Protein AF-A0A183AWH1-F1 (afdb_monomer)

Organism: NCBI:txid27848

Secondary structure (DSSP, 8-state):
---TTS-HHHHHHHHHHHHHHHGGGTSPPTT-S-SS-TTTTSS-EEE--SSSPTTPPPEEES-HHHHHHHHHHHHHHHHHHHHHHHHTSSS--HHHHHHHHHHHHHHHHHHHHIIIIIGGGSSSPPPTTSTTSHHHHHHHHHHHHHHHHHHHHHHHHHTT--HHHHHHHHHHHHHHHHHHHHHHHHHHHHHHHHHHHHHTT-PPPP---

Foldseek 3Di:
DDDLPDDLVVVVVVLCVVVVVLVCQFCPPPPDPDRGHPNQQVDKDWADAPLDDPPPGIDIGSGSLVVVLRSLLVQLVSLQVNLVVQVPDPDHDPVSLVSSLVSLVSSLVSLVCLLPPRQVPTPDHDDQRGCSHNLNSLLSNLLSVLSSLVSVLVVCVVVVHDPVVSVVSVVVSVVSNVSSVVSSVVSVVVVVVVVVVVVPPDDPDDDDD

Structure (mmCIF, N/CA/C/O backbone):
data_AF-A0A183AWH1-F1
#
_entry.id   AF-A0A183AWH1-F1
#
loop_
_atom_site.group_PDB
_atom_site.id
_atom_site.type_symbol
_atom_site.label_atom_id
_atom_site.label_alt_id
_atom_site.label_comp_id
_atom_site.label_asym_id
_atom_site.label_entity_id
_atom_site.label_seq_id
_atom_site.pdbx_PDB_ins_code
_atom_site.Cartn_x
_atom_site.Cartn_y
_atom_site.Cartn_z
_atom_site.occupancy
_atom_site.B_iso_or_equiv
_atom_site.auth_seq_id
_atom_site.auth_comp_id
_atom_site.auth_asym_id
_atom_site.auth_atom_id
_atom_site.pdbx_PDB_model_num
ATOM 1 N N . MET A 1 1 ? 11.646 9.340 2.406 1.00 56.50 1 MET A N 1
ATOM 2 C CA . MET A 1 1 ? 10.176 9.370 2.522 1.00 56.50 1 MET A CA 1
ATOM 3 C C . MET A 1 1 ? 9.777 10.754 2.999 1.00 56.50 1 MET A C 1
ATOM 5 O O . MET A 1 1 ? 10.436 11.262 3.901 1.00 56.50 1 MET A O 1
ATOM 9 N N . THR A 1 2 ? 8.805 11.381 2.343 1.00 72.00 2 THR A N 1
ATOM 10 C CA . THR A 1 2 ? 8.261 12.700 2.707 1.00 72.00 2 THR A CA 1
ATOM 11 C C . THR A 1 2 ? 7.606 12.658 4.091 1.00 72.00 2 THR A C 1
ATOM 13 O O . THR A 1 2 ? 7.171 11.595 4.536 1.00 72.00 2 THR A O 1
ATOM 16 N N . ASP A 1 3 ? 7.587 13.789 4.802 1.00 81.62 3 ASP A N 1
ATOM 17 C CA . ASP A 1 3 ? 7.035 13.863 6.160 1.00 81.62 3 ASP A CA 1
ATOM 18 C C . ASP A 1 3 ? 5.539 13.481 6.148 1.00 81.62 3 ASP A C 1
ATOM 20 O O . ASP A 1 3 ? 4.764 14.090 5.407 1.00 81.62 3 ASP A O 1
ATOM 24 N N . PRO A 1 4 ? 5.099 12.495 6.955 1.00 81.25 4 PRO A N 1
ATOM 25 C CA . PRO A 1 4 ? 3.687 12.133 7.071 1.00 81.25 4 PRO A CA 1
ATOM 26 C C . PRO A 1 4 ? 2.803 13.223 7.709 1.00 81.25 4 PRO A C 1
ATOM 28 O O . PRO A 1 4 ? 1.601 13.017 7.819 1.00 81.25 4 PRO A O 1
ATOM 31 N N . ALA A 1 5 ? 3.354 14.362 8.163 1.00 80.69 5 ALA A N 1
ATOM 32 C CA . ALA A 1 5 ? 2.562 15.550 8.540 1.00 80.69 5 ALA A CA 1
ATOM 33 C C . ALA A 1 5 ? 2.143 16.425 7.358 1.00 80.69 5 ALA A C 1
ATOM 35 O O . ALA A 1 5 ? 1.384 17.368 7.571 1.00 80.69 5 ALA A O 1
ATOM 36 N N . LEU A 1 6 ? 2.680 16.192 6.159 1.00 81.94 6 LEU A N 1
ATOM 37 C CA . LEU A 1 6 ? 2.307 17.006 5.011 1.00 81.94 6 LEU A CA 1
ATOM 38 C C . LEU A 1 6 ? 0.826 16.820 4.681 1.00 81.94 6 LEU A C 1
ATOM 40 O O . LEU A 1 6 ? 0.240 15.771 4.937 1.00 81.94 6 LEU A O 1
ATOM 44 N N . ASP A 1 7 ? 0.248 17.866 4.108 1.00 84.69 7 ASP A N 1
ATOM 45 C CA . ASP A 1 7 ? -1.129 17.863 3.640 1.00 84.69 7 ASP A CA 1
ATOM 46 C C . ASP A 1 7 ? -1.321 16.802 2.532 1.00 84.69 7 ASP A C 1
ATOM 48 O O . ASP A 1 7 ? -0.553 16.806 1.556 1.00 84.69 7 ASP A O 1
ATOM 52 N N . PRO A 1 8 ? -2.312 15.892 2.653 1.00 85.44 8 PRO A N 1
ATOM 53 C CA . PRO A 1 8 ? -2.601 14.888 1.632 1.00 85.44 8 PRO A CA 1
ATOM 54 C C . PRO A 1 8 ? -2.797 15.466 0.226 1.00 85.44 8 PRO A C 1
ATOM 56 O O . PRO A 1 8 ? -2.398 14.830 -0.752 1.00 85.44 8 PRO A O 1
ATOM 59 N N . GLU A 1 9 ? -3.375 16.665 0.104 1.00 87.81 9 GLU A N 1
ATOM 60 C CA . GLU A 1 9 ? -3.613 17.298 -1.198 1.00 87.81 9 GLU A CA 1
ATOM 61 C C . GLU A 1 9 ? -2.300 17.700 -1.884 1.00 87.81 9 GLU A C 1
ATOM 63 O O . GLU A 1 9 ? -2.105 17.427 -3.072 1.00 87.81 9 GLU A O 1
ATOM 68 N N . ALA A 1 10 ? -1.356 18.274 -1.133 1.00 88.56 10 ALA A N 1
ATOM 69 C CA . ALA A 1 10 ? -0.034 18.617 -1.650 1.00 88.56 10 ALA A CA 1
ATOM 70 C C . ALA A 1 10 ? 0.715 17.379 -2.176 1.00 88.56 10 ALA A C 1
ATOM 72 O O . ALA A 1 10 ? 1.225 17.390 -3.298 1.00 88.56 10 ALA A O 1
ATOM 73 N N . ILE A 1 11 ? 0.712 16.284 -1.407 1.00 90.31 11 ILE A N 1
ATOM 74 C CA . ILE A 1 11 ? 1.344 15.021 -1.819 1.00 90.31 11 ILE A CA 1
ATOM 75 C C . ILE A 1 11 ? 0.677 14.448 -3.070 1.00 90.31 11 ILE A C 1
ATOM 77 O O . ILE A 1 11 ? 1.370 13.986 -3.979 1.00 90.31 11 ILE A O 1
ATOM 81 N N . HIS A 1 12 ? -0.653 14.502 -3.146 1.00 89.50 12 HIS A N 1
ATOM 82 C CA . HIS A 1 12 ? -1.389 14.027 -4.312 1.00 89.50 12 HIS A CA 1
ATOM 83 C C . HIS A 1 12 ? -1.026 14.807 -5.581 1.00 89.50 12 HIS A C 1
ATOM 85 O O . HIS A 1 12 ? -0.787 14.200 -6.626 1.00 89.50 12 HIS A O 1
ATOM 91 N N . ASN A 1 13 ? -0.930 16.135 -5.488 1.00 91.62 13 ASN A N 1
ATOM 92 C CA . ASN A 1 13 ? -0.603 16.998 -6.622 1.00 91.62 13 ASN A CA 1
ATOM 93 C C . ASN A 1 13 ? 0.809 16.743 -7.164 1.00 91.62 13 ASN A C 1
ATOM 95 O O . ASN A 1 13 ? 0.987 16.623 -8.381 1.00 91.62 13 ASN A O 1
ATOM 99 N N . ASP A 1 14 ? 1.802 16.628 -6.282 1.00 92.25 14 ASP A N 1
ATOM 100 C CA . ASP A 1 14 ? 3.185 16.333 -6.677 1.00 92.25 14 ASP A CA 1
ATOM 101 C C . ASP A 1 14 ? 3.289 14.936 -7.303 1.00 92.25 14 ASP A C 1
ATOM 103 O O . ASP A 1 14 ? 3.916 14.744 -8.352 1.00 92.25 14 ASP A O 1
ATOM 107 N N . PHE A 1 15 ? 2.607 13.961 -6.700 1.00 93.94 15 PHE A N 1
ATOM 108 C CA . PHE A 1 15 ? 2.551 12.596 -7.202 1.00 93.94 15 PHE A CA 1
ATOM 109 C C . PHE A 1 15 ? 1.890 12.507 -8.583 1.00 93.94 15 PHE A C 1
ATOM 111 O O . PHE A 1 15 ? 2.409 11.848 -9.488 1.00 93.94 15 PHE A O 1
ATOM 118 N N . GLN A 1 16 ? 0.763 13.194 -8.773 1.00 94.19 16 GLN A N 1
ATOM 119 C CA . GLN A 1 16 ? 0.042 13.215 -10.040 1.00 94.19 16 GLN A CA 1
ATOM 120 C C . GLN A 1 16 ? 0.876 13.862 -11.150 1.00 94.19 16 GLN A C 1
ATOM 122 O O . GLN A 1 16 ? 0.911 13.339 -12.266 1.00 94.19 16 GLN A O 1
ATOM 127 N N . GLN A 1 17 ? 1.573 14.963 -10.857 1.00 95.44 17 GLN A N 1
ATOM 128 C CA . GLN A 1 17 ? 2.483 15.594 -11.814 1.00 95.44 17 GLN A CA 1
ATOM 129 C C . GLN A 1 17 ? 3.589 14.626 -12.239 1.00 95.44 17 GLN A C 1
ATOM 131 O O . GLN A 1 17 ? 3.782 14.415 -13.439 1.00 95.44 17 GLN A O 1
ATOM 136 N N . TYR A 1 18 ? 4.248 13.978 -11.275 1.00 96.25 18 TYR A N 1
ATOM 137 C CA . TYR A 1 18 ? 5.292 12.994 -11.555 1.00 96.25 18 TYR A CA 1
ATOM 138 C C . TYR A 1 18 ? 4.783 11.841 -12.432 1.00 96.25 18 TYR A C 1
ATOM 140 O O . TYR A 1 18 ? 5.342 11.577 -13.502 1.00 96.25 18 TYR A O 1
ATOM 148 N N . LEU A 1 19 ? 3.681 11.197 -12.029 1.00 95.62 19 LEU A N 1
ATOM 149 C CA . LEU A 1 19 ? 3.113 10.085 -12.788 1.00 95.62 19 LEU A CA 1
ATOM 150 C C . LEU A 1 19 ? 2.645 10.506 -14.181 1.00 95.62 19 LEU A C 1
ATOM 152 O O . LEU A 1 19 ? 2.830 9.743 -15.124 1.00 95.62 19 LEU A O 1
ATOM 156 N N . SER A 1 20 ? 2.069 11.699 -14.344 1.00 94.62 20 SER A N 1
ATOM 157 C CA . SER A 1 20 ? 1.582 12.155 -15.653 1.00 94.62 20 SER A CA 1
ATOM 158 C C . SER A 1 20 ? 2.693 12.204 -16.707 1.00 94.62 20 SER A C 1
ATOM 160 O O . SER A 1 20 ? 2.475 11.809 -17.853 1.00 94.62 20 SER A O 1
ATOM 162 N N . LEU A 1 21 ? 3.904 12.604 -16.306 1.00 95.12 21 LEU A N 1
ATOM 163 C CA . LEU A 1 21 ? 5.079 12.616 -17.173 1.00 95.12 21 LEU A CA 1
ATOM 164 C C . LEU A 1 21 ? 5.624 11.201 -17.388 1.00 95.12 21 LEU A C 1
ATOM 166 O O . LEU A 1 21 ? 5.901 10.808 -18.525 1.00 95.12 21 LEU A O 1
ATOM 170 N N . LEU A 1 22 ? 5.728 10.414 -16.313 1.00 96.00 22 LEU A N 1
ATOM 171 C CA . LEU A 1 22 ? 6.234 9.043 -16.370 1.00 96.00 22 LEU A CA 1
ATOM 172 C C . LEU A 1 22 ? 5.352 8.127 -17.232 1.00 96.00 22 LEU A C 1
ATOM 174 O O . LEU A 1 22 ? 5.865 7.259 -17.935 1.00 96.00 22 LEU A O 1
ATOM 178 N N . MET A 1 23 ? 4.038 8.354 -17.271 1.00 94.81 23 MET A N 1
ATOM 179 C CA . MET A 1 23 ? 3.133 7.597 -18.137 1.00 94.81 23 MET A CA 1
ATOM 180 C C . MET A 1 23 ? 3.465 7.753 -19.629 1.00 94.81 23 MET A C 1
ATOM 182 O O . MET A 1 23 ? 3.194 6.827 -20.391 1.00 94.81 23 MET A O 1
ATOM 186 N N . GLY A 1 24 ? 4.128 8.835 -20.059 1.00 94.12 24 GLY A N 1
ATOM 187 C CA . GLY A 1 24 ? 4.646 8.967 -21.432 1.00 94.12 24 GLY A CA 1
ATOM 188 C C . GLY A 1 24 ? 5.768 7.972 -21.776 1.00 94.12 24 GLY A C 1
ATOM 189 O O . GLY A 1 24 ? 6.038 7.691 -22.948 1.00 94.12 24 GLY A O 1
ATOM 190 N N . PHE A 1 25 ? 6.407 7.380 -20.762 1.00 96.00 25 PHE A N 1
ATOM 191 C CA . PHE A 1 25 ? 7.397 6.318 -20.942 1.00 96.00 25 PHE A CA 1
ATOM 192 C C . PHE A 1 25 ? 6.745 4.946 -21.111 1.00 96.00 25 PHE A C 1
ATOM 194 O O . PHE A 1 25 ? 7.408 4.003 -21.529 1.00 96.00 25 PHE A O 1
ATOM 201 N N . ILE A 1 26 ? 5.450 4.824 -20.825 1.00 94.81 26 ILE A N 1
ATOM 202 C CA . ILE A 1 26 ? 4.702 3.566 -20.898 1.00 94.81 26 ILE A CA 1
ATOM 203 C C . ILE A 1 26 ? 3.759 3.602 -22.096 1.00 94.81 26 ILE A C 1
ATOM 205 O O . ILE A 1 26 ? 3.799 2.713 -22.951 1.00 94.81 26 ILE A O 1
ATOM 209 N N . THR A 1 27 ? 2.954 4.656 -22.181 1.00 93.12 27 THR A N 1
ATOM 210 C CA . THR A 1 27 ? 1.934 4.839 -23.207 1.00 93.12 27 THR A CA 1
ATOM 211 C C . THR A 1 27 ? 2.551 5.501 -24.439 1.00 93.12 27 THR A C 1
ATOM 213 O O . THR A 1 27 ? 3.114 6.592 -24.332 1.00 93.12 27 THR A O 1
ATOM 216 N N . PRO A 1 28 ? 2.486 4.863 -25.617 1.00 91.56 28 PRO A N 1
ATOM 217 C CA . PRO A 1 28 ? 2.961 5.472 -26.850 1.00 91.56 28 PRO A CA 1
ATOM 218 C C . PRO A 1 28 ? 2.041 6.632 -27.286 1.00 91.56 28 PRO A C 1
ATOM 220 O O . PRO A 1 28 ? 0.877 6.676 -26.884 1.00 91.56 28 PRO A O 1
ATOM 223 N N . PRO A 1 29 ? 2.524 7.566 -28.127 1.00 89.19 29 PRO A N 1
ATOM 224 C CA . PRO A 1 29 ? 1.683 8.618 -28.703 1.00 89.19 29 PRO A CA 1
ATOM 225 C C . PRO A 1 29 ? 0.485 8.045 -29.476 1.00 89.19 29 PRO A C 1
ATOM 227 O O . PRO A 1 29 ? 0.608 6.987 -30.090 1.00 89.19 29 PRO A O 1
ATOM 230 N N . GLU A 1 30 ? -0.645 8.760 -29.512 1.00 86.00 30 GLU A N 1
ATOM 231 C CA . GLU A 1 30 ? -1.915 8.282 -30.103 1.00 86.00 30 GLU A CA 1
ATOM 232 C C . GLU A 1 30 ? -1.811 7.841 -31.572 1.00 86.00 30 GLU A C 1
ATOM 234 O O . GLU A 1 30 ? -2.548 6.972 -32.026 1.00 86.00 30 GLU A O 1
ATOM 239 N N . ASN A 1 31 ? -0.885 8.428 -32.330 1.00 88.06 31 ASN A N 1
ATOM 240 C CA . ASN A 1 31 ? -0.641 8.104 -33.734 1.00 88.06 31 ASN A CA 1
ATOM 241 C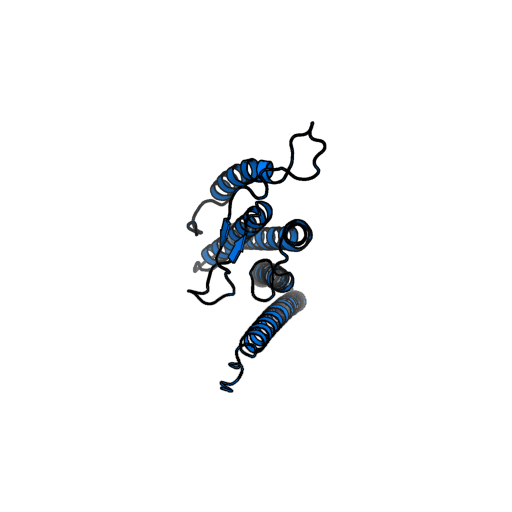 C . ASN A 1 31 ? 0.388 6.975 -33.942 1.00 88.06 31 ASN A C 1
ATOM 243 O O . ASN A 1 31 ? 0.761 6.688 -35.084 1.00 88.06 31 ASN A O 1
ATOM 247 N N . SER A 1 32 ? 0.874 6.352 -32.868 1.00 88.00 32 SER A N 1
ATOM 248 C CA . SER A 1 32 ? 1.821 5.244 -32.938 1.00 88.00 32 SER A CA 1
ATOM 249 C C . SER A 1 32 ? 1.126 3.920 -33.256 1.00 88.00 32 SER A C 1
ATOM 251 O O . SER A 1 32 ? 0.004 3.661 -32.833 1.00 88.00 32 SER A O 1
ATOM 253 N N . LYS A 1 33 ? 1.829 3.044 -33.982 1.00 88.81 33 LYS A N 1
ATOM 254 C CA . LYS A 1 33 ? 1.432 1.635 -34.158 1.00 88.81 33 LYS A CA 1
ATOM 255 C C . LYS A 1 33 ? 1.959 0.735 -33.039 1.00 88.81 33 LYS A C 1
ATOM 257 O O . LYS A 1 33 ? 1.579 -0.431 -32.972 1.00 88.81 33 LYS A O 1
ATOM 262 N N . ASP A 1 34 ? 2.864 1.254 -32.213 1.00 89.31 34 ASP A N 1
ATOM 263 C CA . ASP A 1 34 ? 3.451 0.507 -31.109 1.00 89.31 34 ASP A CA 1
ATOM 264 C C . ASP A 1 34 ? 2.417 0.351 -29.988 1.00 89.31 34 ASP A C 1
ATOM 266 O O . ASP A 1 34 ? 1.649 1.268 -29.711 1.00 89.31 34 ASP A O 1
ATOM 270 N N . THR A 1 35 ? 2.411 -0.798 -29.317 1.00 85.31 35 THR A N 1
ATOM 271 C CA . THR A 1 35 ? 1.560 -1.044 -28.139 1.00 85.31 35 THR A CA 1
ATOM 272 C C . THR A 1 35 ? 2.204 -0.568 -26.836 1.00 85.31 35 THR A C 1
ATOM 274 O O . THR A 1 35 ? 1.541 -0.501 -25.805 1.00 85.31 35 THR A O 1
ATOM 277 N N . VAL A 1 36 ? 3.498 -0.235 -26.877 1.00 88.88 36 VAL A N 1
ATOM 278 C CA . VAL A 1 36 ? 4.308 0.206 -25.738 1.00 88.88 36 VAL A CA 1
ATOM 279 C C . VAL A 1 36 ? 5.248 1.317 -26.201 1.00 88.88 36 VAL A C 1
ATOM 281 O O . VAL A 1 36 ? 5.800 1.253 -27.300 1.00 88.88 36 VAL A O 1
ATOM 284 N N . SER A 1 37 ? 5.458 2.335 -25.367 1.00 93.56 37 SER A 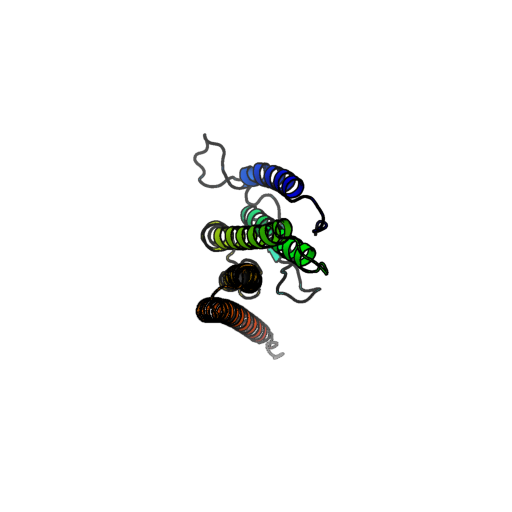N 1
ATOM 285 C CA . SER A 1 37 ? 6.404 3.415 -25.661 1.00 93.56 37 SER A CA 1
ATOM 286 C C . SER A 1 37 ? 7.847 2.902 -25.757 1.00 93.56 37 SER A C 1
ATOM 288 O O . SER A 1 37 ? 8.324 2.134 -24.919 1.00 93.56 37 SER A O 1
ATOM 290 N N . LYS A 1 38 ? 8.590 3.386 -26.762 1.00 93.69 38 LYS A N 1
ATOM 291 C CA . LYS A 1 38 ? 10.023 3.079 -26.948 1.00 93.69 38 LYS A CA 1
ATOM 292 C C . LYS A 1 38 ? 10.892 3.579 -25.792 1.00 93.69 38 LYS A C 1
ATOM 294 O O . LYS A 1 38 ? 12.017 3.117 -25.632 1.00 93.69 38 LYS A O 1
ATOM 299 N N . LEU A 1 39 ? 10.370 4.507 -24.991 1.00 95.69 39 LEU A N 1
ATOM 300 C CA . LEU A 1 39 ? 11.054 5.069 -23.830 1.00 95.69 39 LEU A CA 1
ATOM 301 C C . LEU A 1 39 ? 10.957 4.167 -22.590 1.00 95.69 39 LEU A C 1
ATOM 303 O O . LEU A 1 39 ? 11.662 4.421 -21.617 1.00 95.69 39 LEU A O 1
ATOM 307 N N . ARG A 1 40 ? 10.149 3.095 -22.618 1.00 96.56 40 ARG A N 1
ATOM 308 C CA . ARG A 1 40 ? 9.892 2.234 -21.451 1.00 96.56 40 ARG A CA 1
ATOM 309 C C . ARG A 1 40 ? 11.157 1.718 -20.770 1.00 96.56 40 ARG A C 1
ATOM 311 O O . ARG A 1 40 ? 11.186 1.625 -19.551 1.00 96.56 40 ARG A O 1
ATOM 318 N N . ARG A 1 41 ? 12.187 1.396 -21.556 1.00 97.12 41 ARG A N 1
ATOM 319 C CA . ARG A 1 41 ? 13.466 0.845 -21.075 1.00 97.12 41 ARG A CA 1
ATOM 320 C C . ARG A 1 41 ? 14.606 1.868 -21.045 1.00 97.12 41 ARG A C 1
ATOM 322 O O . ARG A 1 41 ? 15.763 1.483 -20.922 1.00 97.12 41 ARG A O 1
ATOM 329 N N . LEU A 1 42 ? 14.305 3.156 -21.230 1.00 97.06 42 LEU A N 1
ATOM 330 C CA . LEU A 1 42 ? 15.328 4.194 -21.391 1.00 97.06 42 LEU A CA 1
ATOM 331 C C . LEU A 1 42 ? 16.129 4.436 -20.105 1.00 97.06 42 LEU A C 1
ATOM 333 O O . LEU A 1 42 ? 17.316 4.742 -20.171 1.00 97.06 42 LEU A O 1
ATOM 337 N N . ILE A 1 43 ? 15.475 4.323 -18.949 1.00 96.69 43 ILE A N 1
ATOM 338 C CA . ILE A 1 43 ? 16.050 4.616 -17.635 1.00 96.69 43 ILE A CA 1
ATOM 339 C C . ILE A 1 43 ? 16.015 3.343 -16.794 1.00 96.69 43 ILE A C 1
ATOM 341 O O . ILE A 1 43 ? 15.034 2.604 -16.823 1.00 96.69 43 ILE A O 1
ATOM 345 N N . THR A 1 44 ? 17.094 3.096 -16.051 1.00 97.88 44 THR A N 1
ATOM 346 C CA . THR A 1 44 ? 17.126 2.083 -14.991 1.00 97.88 44 THR A CA 1
ATOM 347 C C . THR A 1 44 ? 16.720 2.722 -13.675 1.00 97.88 44 THR A C 1
ATOM 349 O O . THR A 1 44 ? 17.348 3.686 -13.235 1.00 97.88 44 THR A O 1
ATOM 352 N N . PHE A 1 45 ? 15.680 2.176 -13.058 1.00 98.06 45 PHE A N 1
ATOM 353 C CA . PHE A 1 45 ? 15.150 2.633 -11.779 1.00 98.06 45 PHE A CA 1
ATOM 354 C C . PHE A 1 45 ? 15.631 1.721 -10.662 1.00 98.06 45 PHE A C 1
ATOM 356 O O . PHE A 1 45 ? 15.899 0.542 -10.890 1.00 98.06 45 PHE A O 1
ATOM 363 N N . LYS A 1 46 ? 15.769 2.274 -9.458 1.00 97.44 46 LYS A N 1
ATOM 364 C CA . LYS A 1 46 ? 16.381 1.590 -8.321 1.00 97.44 46 LYS A CA 1
ATOM 365 C C . LYS A 1 46 ? 15.560 1.819 -7.060 1.00 97.44 46 LYS A C 1
ATOM 367 O O . LYS A 1 46 ? 15.435 2.961 -6.624 1.00 97.44 46 LYS A O 1
ATOM 372 N N . TRP A 1 47 ? 15.089 0.732 -6.453 1.00 97.25 47 TRP A N 1
ATOM 373 C CA . TRP A 1 47 ? 14.239 0.760 -5.263 1.00 97.25 47 TRP A CA 1
ATOM 374 C C . TRP A 1 47 ? 14.683 -0.256 -4.217 1.00 97.25 47 TRP A C 1
ATOM 376 O O . TRP A 1 47 ? 15.241 -1.299 -4.535 1.00 97.25 47 TRP A O 1
ATOM 386 N N . THR A 1 48 ? 14.461 0.081 -2.953 1.00 94.88 48 THR A N 1
ATOM 387 C CA . THR A 1 48 ? 14.586 -0.850 -1.827 1.00 94.88 48 THR A CA 1
ATOM 388 C C . THR A 1 48 ? 13.205 -1.335 -1.431 1.00 94.88 48 THR A C 1
ATOM 390 O O . THR A 1 48 ? 12.279 -0.526 -1.443 1.00 94.88 48 THR A O 1
ATOM 393 N N . ASP A 1 49 ? 13.106 -2.577 -0.979 1.00 92.25 49 ASP A N 1
ATOM 394 C CA . ASP A 1 49 ? 11.858 -3.135 -0.468 1.00 92.25 49 ASP A CA 1
ATOM 395 C C . ASP A 1 49 ? 11.660 -2.850 1.026 1.00 92.25 49 ASP A C 1
ATOM 397 O O . ASP A 1 49 ? 12.609 -2.841 1.816 1.00 92.25 49 ASP A O 1
ATOM 401 N N . SER A 1 50 ? 10.410 -2.629 1.413 1.00 90.88 50 SER A N 1
ATOM 402 C CA . SER A 1 50 ? 9.972 -2.368 2.783 1.00 90.88 50 SER A CA 1
ATOM 403 C C . SER A 1 50 ? 9.949 -3.619 3.664 1.00 90.88 50 SER A C 1
ATOM 405 O O . SER A 1 50 ? 10.149 -3.510 4.877 1.00 90.88 50 SER A O 1
ATOM 407 N N . VAL A 1 51 ? 9.750 -4.791 3.058 1.00 86.25 51 VAL A N 1
ATOM 408 C CA . VAL A 1 51 ? 9.739 -6.096 3.741 1.00 86.25 51 VAL A CA 1
ATOM 409 C 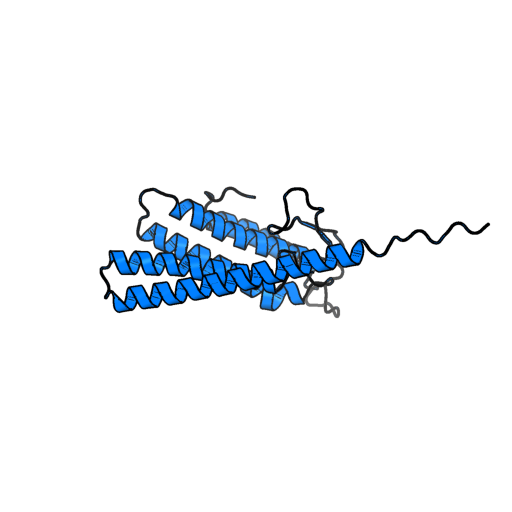C . VAL A 1 51 ? 11.140 -6.671 3.964 1.00 86.25 51 VAL A C 1
ATOM 411 O O . VAL A 1 51 ? 11.321 -7.576 4.780 1.00 86.25 51 VAL A O 1
ATOM 414 N N . LEU A 1 52 ? 12.154 -6.135 3.276 1.00 85.50 52 LEU A N 1
ATOM 415 C CA . LEU A 1 52 ? 13.531 -6.598 3.397 1.00 85.50 52 LEU A CA 1
ATOM 416 C C . LEU A 1 52 ? 14.288 -5.870 4.522 1.00 85.50 52 LEU A C 1
ATOM 418 O O . LEU A 1 52 ? 14.050 -4.688 4.789 1.00 85.50 52 LEU A O 1
ATOM 422 N N . PRO A 1 53 ? 15.264 -6.540 5.168 1.00 84.56 53 PRO A N 1
ATOM 423 C CA . PRO A 1 53 ? 16.114 -5.902 6.162 1.00 84.56 53 PRO A CA 1
ATOM 424 C C . PRO A 1 53 ? 16.805 -4.647 5.625 1.00 84.56 53 PRO A C 1
ATOM 426 O O . PRO A 1 53 ? 17.222 -4.561 4.468 1.00 84.56 53 PRO A O 1
ATOM 429 N N . LYS A 1 54 ? 17.006 -3.668 6.507 1.00 83.19 54 LYS A N 1
ATOM 430 C CA . LYS A 1 54 ? 17.756 -2.463 6.156 1.00 83.19 54 LYS A CA 1
ATOM 431 C C . LYS A 1 54 ? 19.174 -2.837 5.710 1.00 83.19 54 LYS A C 1
ATOM 433 O O . LYS A 1 54 ? 19.909 -3.476 6.455 1.00 83.19 54 LYS A O 1
ATOM 438 N N . GLY A 1 55 ? 19.570 -2.360 4.532 1.00 84.44 55 GLY A N 1
ATOM 439 C CA . GLY A 1 55 ? 20.878 -2.652 3.939 1.00 84.44 55 GLY A CA 1
ATOM 440 C C . GLY A 1 55 ? 20.861 -3.785 2.912 1.00 84.44 55 GLY A C 1
ATOM 441 O O . GLY A 1 55 ? 21.887 -3.999 2.268 1.00 84.44 55 GLY A O 1
ATOM 442 N N . SER A 1 56 ? 19.720 -4.454 2.711 1.00 88.25 56 SER A N 1
ATOM 443 C CA . SER A 1 56 ? 19.532 -5.365 1.581 1.00 88.25 56 SER A CA 1
ATOM 444 C C . SER A 1 56 ? 19.812 -4.665 0.243 1.00 88.25 56 SER A C 1
ATOM 446 O O . SER A 1 56 ? 19.515 -3.469 0.102 1.00 88.25 56 SER A O 1
ATOM 448 N N . PRO A 1 57 ? 20.395 -5.377 -0.742 1.00 90.50 57 PRO A N 1
ATOM 449 C CA . PRO A 1 57 ? 20.611 -4.828 -2.069 1.00 90.50 57 PRO A CA 1
ATOM 450 C C . PRO A 1 57 ? 19.293 -4.333 -2.682 1.00 90.50 57 PRO A C 1
ATOM 452 O O . PRO A 1 57 ? 18.274 -5.007 -2.567 1.00 90.50 57 PRO A O 1
ATOM 455 N N . PRO A 1 58 ? 19.299 -3.165 -3.336 1.00 94.19 58 PRO A N 1
ATOM 456 C CA . PRO A 1 58 ? 18.117 -2.636 -3.993 1.00 94.19 58 PRO A CA 1
ATOM 457 C C . PRO A 1 58 ? 17.845 -3.378 -5.304 1.00 94.19 58 PRO A C 1
ATOM 459 O O . PRO A 1 58 ? 18.781 -3.761 -6.013 1.00 94.19 58 PRO A O 1
ATOM 462 N N . VAL A 1 59 ? 16.571 -3.486 -5.664 1.00 93.75 59 VAL A N 1
ATOM 463 C CA . VAL A 1 59 ? 16.121 -3.960 -6.973 1.00 93.75 59 VAL A CA 1
ATOM 464 C C . VAL A 1 59 ? 16.397 -2.879 -8.013 1.00 93.75 59 VAL A C 1
ATOM 466 O O . VAL A 1 59 ? 16.168 -1.691 -7.767 1.00 93.75 59 VAL A O 1
ATOM 469 N N . MET A 1 60 ? 16.915 -3.284 -9.173 1.00 96.62 60 MET A N 1
ATOM 470 C CA . MET A 1 60 ? 17.220 -2.388 -10.287 1.00 96.62 60 MET A CA 1
ATOM 471 C C . MET A 1 60 ? 16.595 -2.916 -11.572 1.00 96.62 60 MET A C 1
ATOM 473 O O . MET A 1 60 ? 16.995 -3.972 -12.048 1.00 96.62 60 MET A O 1
ATOM 477 N N . GLU A 1 61 ? 15.672 -2.156 -12.160 1.00 96.94 61 GLU A N 1
ATOM 478 C CA . GLU A 1 61 ? 14.948 -2.568 -13.366 1.00 96.94 61 GLU A CA 1
ATOM 479 C C . GLU A 1 61 ? 14.925 -1.443 -14.413 1.00 96.94 61 GLU A C 1
ATOM 481 O O . GLU A 1 61 ? 14.542 -0.308 -14.103 1.00 96.94 61 GLU A O 1
ATOM 486 N N . PRO A 1 62 ? 15.301 -1.717 -15.677 1.00 97.19 62 PRO A N 1
ATOM 487 C CA . PRO A 1 62 ? 15.114 -0.798 -16.793 1.00 97.19 62 PRO A CA 1
ATOM 488 C C . PRO A 1 62 ? 13.673 -0.868 -17.316 1.00 97.19 62 PRO A C 1
ATOM 490 O O . PRO A 1 62 ? 13.434 -1.217 -18.476 1.00 97.19 62 PRO A O 1
ATOM 493 N N . ASP A 1 63 ? 12.705 -0.576 -16.448 1.00 98.00 63 ASP A N 1
ATOM 494 C CA . ASP A 1 63 ? 11.279 -0.574 -16.770 1.00 98.00 63 ASP A CA 1
ATOM 495 C C . ASP A 1 63 ? 10.554 0.608 -16.111 1.00 98.00 63 ASP A C 1
ATOM 497 O O . ASP A 1 63 ? 10.408 0.674 -14.894 1.00 98.00 63 ASP A O 1
ATOM 501 N N . ALA A 1 64 ? 10.020 1.523 -16.917 1.00 98.06 64 ALA A N 1
ATOM 502 C CA . ALA A 1 64 ? 9.188 2.618 -16.421 1.00 98.06 64 ALA A CA 1
ATOM 503 C C . ALA A 1 64 ? 7.906 2.136 -15.711 1.00 98.06 64 ALA A C 1
ATOM 505 O O . ALA A 1 64 ? 7.392 2.844 -14.847 1.00 98.06 64 ALA A O 1
ATOM 506 N N . MET A 1 65 ? 7.388 0.940 -16.026 1.00 97.69 65 MET A N 1
ATOM 507 C CA . MET A 1 65 ? 6.261 0.366 -15.276 1.00 97.69 65 MET A CA 1
ATOM 508 C C . MET A 1 65 ? 6.670 -0.037 -13.856 1.00 97.69 65 MET A C 1
ATOM 510 O O . MET A 1 65 ? 5.876 0.133 -12.933 1.00 97.69 65 MET A O 1
ATOM 514 N N . PHE A 1 66 ? 7.904 -0.518 -13.665 1.00 98.12 66 PHE A N 1
ATOM 515 C CA . PHE A 1 66 ? 8.441 -0.789 -12.332 1.00 98.12 66 PHE A CA 1
ATOM 516 C C . PHE A 1 66 ? 8.502 0.499 -11.507 1.00 98.12 66 PHE A C 1
ATOM 518 O O . PHE A 1 66 ? 8.023 0.518 -10.380 1.00 98.12 66 PHE A O 1
ATOM 525 N N . GLU A 1 67 ? 8.957 1.608 -12.096 1.00 98.06 67 GLU A N 1
ATOM 526 C CA . GLU A 1 67 ? 8.931 2.915 -11.427 1.00 98.06 67 GLU A CA 1
ATOM 527 C C . GLU A 1 67 ? 7.515 3.363 -11.041 1.00 98.06 67 GLU A C 1
ATOM 529 O O . GLU A 1 67 ? 7.296 3.796 -9.910 1.00 98.06 67 GLU A O 1
ATOM 534 N N . VAL A 1 68 ? 6.536 3.236 -11.951 1.00 97.81 68 VAL A N 1
ATOM 535 C CA . VAL A 1 68 ? 5.132 3.556 -11.634 1.00 97.81 68 VAL A CA 1
ATOM 536 C C . VAL A 1 68 ? 4.644 2.716 -10.459 1.00 97.81 68 VAL A C 1
ATOM 538 O O . VAL A 1 68 ? 4.000 3.251 -9.556 1.00 97.81 68 VAL A O 1
ATOM 541 N N . CYS A 1 69 ? 4.954 1.418 -10.451 1.00 98.19 69 CYS A N 1
ATOM 542 C CA . CYS A 1 69 ? 4.562 0.529 -9.366 1.00 98.19 69 CYS A CA 1
ATOM 543 C C . CYS A 1 69 ? 5.194 0.950 -8.036 1.00 98.19 69 CYS A C 1
ATOM 545 O O . CYS A 1 69 ? 4.471 1.133 -7.057 1.00 98.19 69 CYS A O 1
ATOM 547 N N . SER A 1 70 ? 6.507 1.175 -8.015 1.00 97.88 70 SER A N 1
ATOM 548 C CA . SER A 1 70 ? 7.254 1.560 -6.815 1.00 97.88 70 SER A CA 1
ATOM 549 C C . SER A 1 70 ? 6.808 2.908 -6.248 1.00 97.88 70 SER A C 1
ATOM 551 O O . SER A 1 70 ? 6.646 3.055 -5.037 1.00 97.88 70 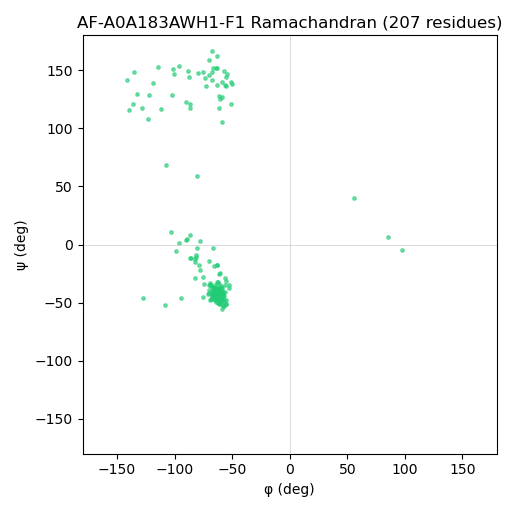SER A O 1
ATOM 553 N N . MET A 1 71 ? 6.520 3.887 -7.106 1.00 97.69 71 MET A N 1
ATOM 554 C CA . MET A 1 71 ? 6.028 5.193 -6.666 1.00 97.69 71 MET A CA 1
ATOM 555 C C . MET A 1 71 ? 4.596 5.125 -6.133 1.00 97.69 71 MET A C 1
ATOM 557 O O . MET A 1 71 ? 4.304 5.702 -5.086 1.00 97.69 71 MET A O 1
ATOM 561 N N . CYS A 1 72 ? 3.702 4.389 -6.797 1.00 98.00 72 CYS A N 1
ATOM 562 C CA . CYS A 1 72 ? 2.365 4.102 -6.269 1.00 98.00 72 CYS A CA 1
ATOM 563 C C . CYS A 1 72 ? 2.435 3.375 -4.917 1.00 98.00 72 CYS A C 1
ATOM 565 O O . CYS A 1 72 ? 1.693 3.720 -3.998 1.00 98.00 72 CYS A O 1
ATOM 567 N N . PHE A 1 73 ? 3.342 2.408 -4.771 1.00 98.00 73 PHE A N 1
ATOM 568 C CA . PHE A 1 73 ? 3.554 1.694 -3.513 1.00 98.00 73 PHE A CA 1
ATOM 569 C C . PHE A 1 73 ? 4.019 2.656 -2.414 1.00 98.00 73 PHE A C 1
ATOM 571 O O . PHE A 1 73 ? 3.476 2.658 -1.309 1.00 98.00 73 PHE A O 1
ATOM 578 N N . LEU A 1 74 ? 4.954 3.557 -2.736 1.00 96.31 74 LEU A N 1
ATOM 579 C CA . LEU A 1 74 ? 5.411 4.598 -1.819 1.00 96.31 74 LEU A CA 1
ATOM 580 C C . LEU A 1 74 ? 4.280 5.554 -1.404 1.00 96.31 74 LEU A C 1
ATOM 582 O O . LEU A 1 74 ? 4.210 5.925 -0.231 1.00 96.31 74 LEU A O 1
ATOM 586 N N . LEU A 1 75 ? 3.387 5.935 -2.323 1.00 97.00 75 LEU A N 1
ATOM 587 C CA . LEU A 1 75 ? 2.210 6.745 -1.991 1.00 97.00 75 LEU A CA 1
ATOM 588 C C . LEU A 1 75 ? 1.272 5.997 -1.032 1.00 97.00 75 LEU A C 1
ATOM 590 O O . LEU A 1 75 ? 0.796 6.579 -0.057 1.00 97.00 75 LEU A O 1
ATOM 594 N N . ALA A 1 76 ? 1.036 4.706 -1.267 1.00 97.88 76 ALA A N 1
ATOM 595 C CA . ALA A 1 76 ? 0.229 3.885 -0.371 1.00 97.88 76 ALA A CA 1
ATOM 596 C C . ALA A 1 76 ? 0.855 3.805 1.033 1.00 97.88 76 ALA A C 1
ATOM 598 O O . ALA A 1 76 ? 0.166 4.048 2.024 1.00 97.88 76 ALA A O 1
ATOM 599 N N . LEU A 1 77 ? 2.172 3.580 1.129 1.00 96.88 77 LEU A N 1
ATOM 600 C CA . LEU A 1 77 ? 2.902 3.636 2.402 1.00 96.88 77 LEU A CA 1
ATOM 601 C C . LEU A 1 77 ? 2.841 5.015 3.068 1.00 96.88 77 LEU A C 1
ATOM 603 O O . LEU A 1 77 ? 2.848 5.110 4.295 1.00 96.88 77 LEU A O 1
ATOM 607 N N . TRP A 1 78 ? 2.812 6.099 2.294 1.00 96.69 78 TRP A N 1
ATOM 608 C CA . TRP A 1 78 ? 2.640 7.433 2.858 1.00 96.69 78 TRP A CA 1
ATOM 609 C C . TRP A 1 78 ? 1.279 7.566 3.545 1.00 96.69 78 TRP A C 1
ATOM 611 O O . TRP A 1 78 ? 1.237 7.995 4.697 1.00 96.69 78 TRP A O 1
ATOM 621 N N . HIS A 1 79 ? 0.198 7.101 2.911 1.00 97.69 79 HIS A N 1
ATOM 622 C CA . HIS A 1 79 ? -1.134 7.095 3.520 1.00 97.69 79 HIS A CA 1
ATOM 623 C C . HIS A 1 79 ? -1.196 6.264 4.811 1.00 97.69 79 HIS A C 1
ATOM 625 O O . HIS A 1 79 ? -1.804 6.717 5.782 1.00 97.69 79 HIS A O 1
ATOM 631 N N . THR A 1 80 ? -0.542 5.095 4.871 1.00 97.75 80 THR A N 1
ATOM 632 C CA . THR A 1 80 ? -0.512 4.293 6.112 1.00 97.75 80 THR A CA 1
ATOM 633 C C . THR A 1 80 ? 0.247 5.005 7.231 1.00 97.75 80 THR A C 1
ATOM 635 O O . THR A 1 80 ? -0.210 5.039 8.373 1.00 97.75 80 THR A O 1
ATOM 638 N N . LYS A 1 81 ? 1.377 5.655 6.923 1.00 96.50 81 LYS A N 1
ATOM 639 C CA . LYS A 1 81 ? 2.131 6.427 7.925 1.00 96.50 81 LYS A CA 1
ATOM 640 C C . LYS A 1 81 ? 1.417 7.701 8.359 1.00 96.50 81 LYS A C 1
ATOM 642 O O . LYS A 1 81 ? 1.529 8.080 9.523 1.00 96.50 81 LYS A O 1
ATOM 647 N N . HIS A 1 82 ? 0.710 8.357 7.449 1.00 96.19 82 HIS A N 1
ATOM 648 C CA . HIS A 1 82 ? -0.114 9.517 7.761 1.00 96.19 82 HIS A CA 1
ATOM 649 C C . HIS A 1 82 ? -1.247 9.133 8.724 1.00 96.19 82 HIS A C 1
ATOM 651 O O . HIS A 1 82 ? -1.376 9.738 9.788 1.00 96.19 82 HIS A O 1
ATOM 657 N N . ALA A 1 83 ? -1.963 8.041 8.431 1.00 96.94 83 ALA A N 1
ATOM 658 C CA . ALA A 1 83 ? -2.968 7.470 9.324 1.00 96.94 83 ALA A CA 1
ATOM 659 C C . ALA A 1 83 ? -2.389 7.146 10.713 1.00 96.94 83 ALA A C 1
ATOM 661 O O . ALA A 1 83 ? -2.904 7.633 11.718 1.00 96.94 83 ALA A O 1
ATOM 662 N N . ALA A 1 84 ? -1.267 6.419 10.766 1.00 96.12 84 ALA A N 1
ATOM 663 C CA . ALA A 1 84 ? -0.601 6.061 12.020 1.00 96.12 84 ALA A CA 1
ATOM 664 C C . ALA A 1 84 ? -0.157 7.287 12.838 1.00 96.12 84 ALA A C 1
ATOM 666 O O . ALA A 1 84 ? -0.204 7.280 14.068 1.00 96.12 84 ALA A O 1
ATOM 667 N N . LYS A 1 85 ? 0.275 8.362 12.167 1.00 95.19 85 LYS A N 1
ATOM 668 C CA . LYS A 1 85 ? 0.666 9.615 12.823 1.00 95.19 85 LYS A CA 1
ATOM 669 C C . LYS A 1 85 ? -0.526 10.321 13.460 1.00 95.19 85 LYS A C 1
ATOM 671 O O . LYS A 1 85 ? -0.390 10.835 14.568 1.00 95.19 85 LYS A O 1
ATOM 676 N N . ILE A 1 86 ? -1.669 10.366 12.776 1.00 95.19 86 ILE A N 1
ATOM 677 C CA . ILE A 1 86 ? -2.888 10.972 13.322 1.00 95.19 86 ILE A CA 1
ATOM 678 C C . ILE A 1 86 ? -3.410 10.136 14.496 1.00 95.19 86 ILE A C 1
ATOM 680 O O . ILE A 1 86 ? -3.708 10.696 15.548 1.00 95.19 86 ILE A O 1
ATOM 684 N N . SER A 1 87 ? -3.459 8.809 14.353 1.00 94.56 87 SER A N 1
ATOM 685 C CA . SER A 1 87 ? -3.986 7.909 15.386 1.00 94.56 87 SER A CA 1
ATOM 686 C C . SER A 1 87 ? -3.106 7.801 16.636 1.00 94.56 87 SER A C 1
ATOM 688 O O . SER A 1 87 ? -3.562 7.286 17.650 1.00 94.56 87 SER A O 1
ATOM 690 N N . ALA A 1 88 ? -1.853 8.263 16.581 1.00 93.62 88 ALA A N 1
ATOM 691 C CA . ALA A 1 88 ? -0.934 8.275 17.721 1.00 93.62 88 ALA A CA 1
ATOM 692 C C . ALA A 1 88 ? -1.148 9.457 18.691 1.00 93.62 88 ALA A C 1
ATOM 694 O O . ALA A 1 88 ? -0.432 9.559 19.689 1.00 93.62 88 ALA A O 1
ATOM 695 N N . LYS A 1 89 ? -2.081 10.374 18.399 1.00 91.94 89 LYS A N 1
ATOM 696 C CA . LYS A 1 89 ? -2.453 11.473 19.304 1.00 91.94 89 LYS A CA 1
ATOM 697 C C . LYS A 1 89 ? -3.161 10.926 20.551 1.00 91.94 89 LYS A C 1
ATOM 699 O O . LYS A 1 89 ? -3.860 9.923 20.470 1.00 91.94 89 LYS A O 1
ATOM 704 N N . GLU A 1 90 ? -2.997 11.600 21.694 1.00 85.75 90 GLU A N 1
ATOM 705 C CA . GLU A 1 90 ? -3.655 11.203 22.956 1.00 85.75 90 GLU A CA 1
ATOM 706 C C . GLU A 1 90 ? -5.183 11.223 22.838 1.00 85.75 90 GLU A C 1
ATOM 708 O O . GLU A 1 90 ? -5.859 10.310 23.307 1.00 85.75 90 GLU A O 1
ATOM 713 N N . GLU A 1 91 ? -5.710 12.246 22.166 1.00 88.56 91 GLU A N 1
ATOM 714 C CA . GLU A 1 91 ? -7.115 12.360 21.801 1.00 88.56 91 GLU A CA 1
ATOM 715 C C . GLU A 1 91 ? -7.220 12.506 20.284 1.00 88.56 91 GLU A C 1
ATOM 717 O O . GLU A 1 91 ? -6.548 13.342 19.677 1.00 88.56 91 GLU A O 1
ATOM 722 N N . VAL A 1 92 ? -8.064 11.674 19.679 1.00 91.19 92 VAL A N 1
ATOM 723 C CA . VAL A 1 92 ? -8.350 11.687 18.243 1.00 91.19 92 VAL A CA 1
ATOM 724 C C . VAL A 1 92 ? -9.789 12.157 18.068 1.00 91.19 92 VAL A C 1
ATOM 726 O O . VAL A 1 92 ? -10.722 11.504 18.536 1.00 91.19 92 VAL A O 1
ATOM 729 N N . SER A 1 93 ? -9.976 13.298 17.409 1.00 93.50 93 SER A N 1
ATOM 730 C CA . SER A 1 93 ? -11.307 13.827 17.091 1.00 93.50 93 SER A CA 1
ATOM 731 C C . SER A 1 93 ? -12.048 12.947 16.076 1.00 93.50 93 SER A C 1
ATOM 733 O O . SER A 1 93 ? -11.466 12.096 15.401 1.00 93.50 93 SER A O 1
ATOM 735 N N . GLN A 1 94 ? -13.356 13.161 15.921 1.00 91.56 94 GLN A N 1
ATOM 736 C CA . GLN A 1 94 ? -14.155 12.410 14.951 1.00 91.56 94 GLN A CA 1
ATOM 737 C C . GLN A 1 94 ? -13.706 12.680 13.504 1.00 91.56 94 GLN A C 1
ATOM 739 O O . GLN A 1 94 ? -13.706 11.770 12.670 1.00 91.56 94 GLN A O 1
ATOM 744 N N . GLU A 1 95 ? -13.327 13.920 13.202 1.00 94.50 95 GLU A N 1
ATOM 745 C CA . GLU A 1 95 ? -12.779 14.333 11.913 1.00 94.50 95 GLU A CA 1
ATOM 746 C C . GLU A 1 95 ? -11.458 13.614 11.619 1.00 94.50 95 GLU A C 1
ATOM 748 O O . GLU A 1 95 ? -11.298 13.047 10.539 1.00 94.50 95 GLU A O 1
ATOM 753 N N . GLU A 1 96 ? -10.560 13.550 12.603 1.00 95.19 96 GLU A N 1
ATOM 754 C CA . GLU A 1 96 ? -9.281 12.843 12.491 1.00 95.19 96 GLU A CA 1
ATOM 755 C C . GLU A 1 96 ? -9.470 11.326 12.377 1.00 95.19 96 GLU A C 1
ATOM 757 O O . GLU A 1 96 ? -8.820 10.685 11.556 1.00 95.19 96 GLU A O 1
ATOM 762 N N . ALA A 1 97 ? -10.405 10.731 13.122 1.00 95.31 97 ALA A N 1
ATOM 763 C CA . ALA A 1 97 ? -10.738 9.313 12.978 1.00 95.31 97 ALA A CA 1
ATOM 764 C C . ALA A 1 97 ? -11.247 9.000 11.560 1.00 95.31 97 ALA A C 1
ATOM 766 O O . ALA A 1 97 ? -10.867 7.993 10.955 1.00 95.31 97 ALA A O 1
ATOM 767 N N . LYS A 1 98 ? -12.069 9.888 10.986 1.00 95.75 98 LYS A N 1
ATOM 768 C CA . LYS A 1 98 ? -12.497 9.779 9.586 1.00 95.75 98 LYS A CA 1
ATOM 769 C C . LYS A 1 98 ? -11.306 9.894 8.630 1.00 95.75 98 LYS A C 1
ATOM 771 O O . LYS A 1 98 ? -11.260 9.151 7.653 1.00 95.75 98 LYS A O 1
ATOM 776 N N . GLU A 1 99 ? -10.359 10.787 8.892 1.00 96.00 99 GLU A N 1
ATOM 777 C CA . GLU A 1 99 ? -9.145 10.955 8.085 1.00 96.00 99 GLU A CA 1
ATOM 778 C C . GLU A 1 99 ? -8.236 9.716 8.124 1.00 96.00 99 GLU A C 1
ATOM 780 O O . GLU A 1 99 ? -7.805 9.248 7.066 1.00 96.00 99 GLU A O 1
ATOM 785 N N . VAL A 1 100 ? -8.038 9.113 9.303 1.00 97.56 100 VAL A N 1
ATOM 786 C CA . VAL A 1 100 ? -7.338 7.825 9.479 1.00 97.56 100 VAL A CA 1
ATOM 787 C C . VAL A 1 100 ? -8.019 6.738 8.645 1.00 97.56 100 VAL A C 1
ATOM 789 O O . VAL A 1 100 ? -7.375 6.100 7.810 1.00 97.56 100 VAL A O 1
ATOM 792 N N . TYR A 1 101 ? -9.337 6.571 8.804 1.00 97.44 101 TYR A N 1
ATOM 793 C CA . TYR A 1 101 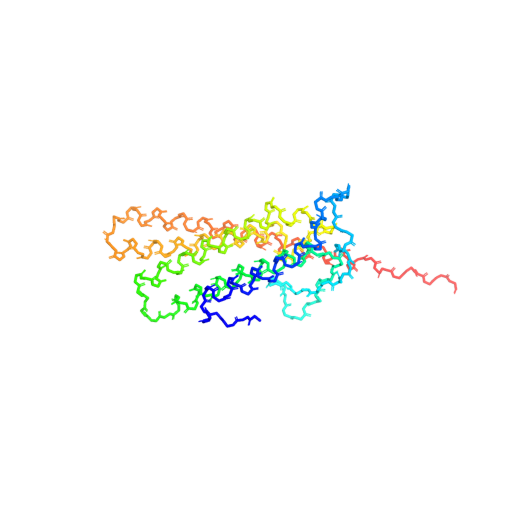? -10.117 5.589 8.046 1.00 97.44 101 TYR A CA 1
ATOM 794 C C . TYR A 1 101 ? -9.990 5.795 6.528 1.00 97.44 101 TYR A C 1
ATOM 796 O O . TYR A 1 101 ? -9.744 4.844 5.783 1.00 97.44 101 TYR A O 1
ATOM 804 N N . MET A 1 102 ? -10.141 7.035 6.055 1.00 97.19 102 MET A N 1
ATOM 805 C CA . MET A 1 102 ? -10.067 7.359 4.628 1.00 97.19 102 MET A CA 1
ATOM 806 C C . MET A 1 102 ? -8.668 7.112 4.062 1.00 97.19 102 MET A C 1
ATOM 808 O O . MET A 1 102 ? -8.556 6.530 2.983 1.00 97.19 102 MET A O 1
ATOM 812 N N . SER A 1 103 ? -7.621 7.475 4.802 1.00 97.62 103 SER A N 1
ATOM 813 C CA . SER A 1 103 ? -6.227 7.265 4.400 1.00 97.62 103 SER A CA 1
ATOM 814 C C . SER A 1 103 ? -5.898 5.779 4.254 1.00 97.62 103 SER A C 1
ATOM 816 O O . SER A 1 103 ? -5.361 5.360 3.230 1.00 97.62 103 SER A O 1
ATOM 818 N N . LEU A 1 104 ? -6.301 4.946 5.217 1.00 98.50 104 LEU A N 1
ATOM 819 C CA . LEU A 1 104 ? -6.094 3.494 5.155 1.00 98.50 104 LEU A CA 1
ATOM 820 C C . LEU A 1 104 ? -6.876 2.845 4.004 1.00 98.50 104 LEU A C 1
ATOM 822 O O . LEU A 1 104 ? -6.361 1.982 3.291 1.00 98.50 104 LEU A O 1
ATOM 826 N N . ARG A 1 105 ? -8.108 3.305 3.749 1.00 98.31 105 ARG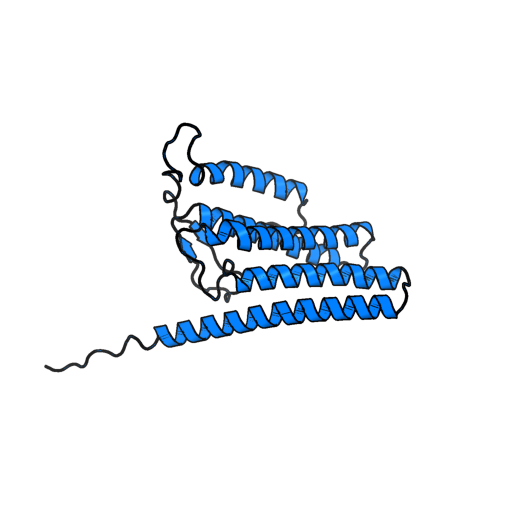 A N 1
ATOM 827 C CA . ARG A 1 105 ? -8.909 2.853 2.599 1.00 98.31 105 ARG A CA 1
ATOM 828 C C . ARG A 1 105 ? -8.286 3.259 1.263 1.00 98.31 105 ARG A C 1
ATOM 830 O O . ARG A 1 105 ? -8.344 2.474 0.315 1.00 98.31 105 ARG A O 1
ATOM 837 N N . GLN A 1 106 ? -7.688 4.447 1.183 1.00 97.94 106 GLN A N 1
ATOM 838 C CA . GLN A 1 106 ? -6.934 4.891 0.009 1.00 97.94 106 GLN A CA 1
ATOM 839 C C . GLN A 1 106 ? -5.686 4.028 -0.204 1.00 97.94 106 GLN A C 1
ATOM 841 O O . GLN A 1 106 ? -5.500 3.526 -1.312 1.00 97.94 106 GLN A O 1
ATOM 846 N N . ALA A 1 107 ? -4.901 3.769 0.846 1.00 98.44 107 ALA A N 1
ATOM 847 C CA . ALA A 1 107 ? -3.739 2.881 0.781 1.00 98.44 107 ALA A CA 1
ATOM 848 C C . ALA A 1 107 ? -4.118 1.484 0.261 1.00 98.44 107 ALA A C 1
ATOM 850 O O . ALA A 1 107 ? -3.560 1.026 -0.737 1.00 98.44 107 ALA A O 1
ATOM 851 N N . ALA A 1 108 ? -5.142 0.853 0.852 1.00 98.62 108 ALA A N 1
ATOM 852 C CA . ALA A 1 108 ? -5.653 -0.446 0.406 1.00 98.62 108 ALA A CA 1
ATOM 853 C C . ALA A 1 108 ? -6.082 -0.429 -1.073 1.00 98.62 108 ALA A C 1
ATOM 855 O O . ALA A 1 108 ? -5.819 -1.373 -1.818 1.00 98.62 108 ALA A O 1
ATOM 856 N N . GLY A 1 109 ? -6.732 0.652 -1.517 1.00 98.62 109 GLY A N 1
ATOM 857 C CA . GLY A 1 109 ? -7.131 0.830 -2.913 1.00 98.62 109 GLY A CA 1
ATOM 858 C C . GLY A 1 109 ? -5.943 0.921 -3.873 1.00 98.62 109 GLY A C 1
ATOM 859 O O . GLY A 1 109 ? -5.985 0.322 -4.949 1.00 98.62 109 GLY A O 1
ATOM 860 N N . ILE A 1 110 ? -4.875 1.621 -3.482 1.00 98.62 110 ILE A N 1
ATOM 861 C CA . ILE A 1 110 ? -3.654 1.744 -4.287 1.00 98.62 110 ILE A CA 1
ATOM 862 C C . ILE A 1 110 ? -2.919 0.400 -4.361 1.00 98.62 110 ILE A C 1
ATOM 864 O O . ILE A 1 110 ? -2.593 -0.039 -5.464 1.00 98.62 110 ILE A O 1
ATOM 868 N N . PHE A 1 111 ? -2.725 -0.300 -3.237 1.00 98.69 111 PHE A N 1
ATOM 869 C CA . PHE A 1 111 ? -2.120 -1.640 -3.243 1.00 98.69 111 PHE A CA 1
ATOM 870 C C . PHE A 1 111 ? -2.923 -2.625 -4.101 1.00 98.69 111 PHE A C 1
ATOM 872 O O . PHE A 1 111 ? -2.352 -3.384 -4.884 1.00 98.69 111 PHE A O 1
ATOM 879 N N . LYS A 1 112 ? -4.258 -2.555 -4.045 1.00 98.62 112 LYS A N 1
ATOM 880 C CA . LYS A 1 112 ? -5.131 -3.357 -4.908 1.00 98.62 112 LYS A CA 1
ATOM 881 C C . LYS A 1 112 ? -4.955 -3.029 -6.391 1.00 98.62 112 LYS A C 1
ATOM 883 O O . LYS A 1 112 ? -4.874 -3.940 -7.210 1.00 98.62 112 LYS A O 1
ATOM 888 N N . LEU A 1 113 ? -4.872 -1.746 -6.748 1.00 98.44 113 LEU A N 1
ATOM 889 C CA . LEU A 1 113 ? -4.611 -1.319 -8.126 1.00 98.44 113 LEU A CA 1
ATOM 890 C C . LEU A 1 113 ? -3.260 -1.846 -8.631 1.00 98.44 113 LEU A C 1
ATOM 892 O O . LEU A 1 113 ? -3.166 -2.295 -9.775 1.00 98.44 113 LEU A O 1
ATOM 896 N N . LEU A 1 114 ? -2.231 -1.811 -7.782 1.00 98.44 114 LEU A N 1
ATOM 897 C CA . LEU A 1 114 ? -0.922 -2.380 -8.092 1.00 98.44 114 LEU A CA 1
ATOM 898 C C . LEU A 1 114 ? -1.023 -3.873 -8.389 1.00 98.44 114 LEU A C 1
ATOM 900 O O . LEU A 1 114 ? -0.642 -4.289 -9.484 1.00 98.44 114 LEU A O 1
ATOM 904 N N . ARG A 1 115 ? -1.598 -4.640 -7.458 1.00 98.12 115 ARG A N 1
ATOM 905 C CA . ARG A 1 115 ? -1.759 -6.097 -7.544 1.00 98.12 115 ARG A CA 1
ATOM 906 C C . ARG A 1 115 ? -2.533 -6.521 -8.790 1.00 98.12 115 ARG A C 1
ATOM 908 O O . ARG A 1 115 ? -2.088 -7.391 -9.529 1.00 98.12 115 ARG A O 1
ATOM 915 N N . ASP A 1 116 ? -3.678 -5.885 -9.034 1.00 98.19 116 ASP A N 1
ATOM 916 C CA . ASP A 1 116 ? -4.619 -6.320 -10.071 1.00 98.19 116 ASP A CA 1
ATOM 917 C C . ASP A 1 116 ? -4.230 -5.830 -11.472 1.00 98.19 116 ASP A C 1
ATOM 919 O O . ASP A 1 116 ? -4.595 -6.460 -12.466 1.00 98.19 116 ASP A O 1
ATOM 923 N N . LYS A 1 117 ? -3.541 -4.682 -11.576 1.00 96.62 117 LYS A N 1
ATOM 924 C CA . LYS A 1 117 ? -3.365 -3.988 -12.860 1.00 96.62 117 LYS A CA 1
ATOM 925 C C . LYS A 1 117 ? -1.924 -3.664 -13.217 1.00 96.62 117 LYS A C 1
ATOM 927 O O . LYS A 1 117 ? -1.567 -3.840 -14.377 1.00 96.62 117 LYS A O 1
ATOM 932 N N . TYR A 1 118 ? -1.111 -3.122 -12.315 1.00 96.88 118 TYR A N 1
ATOM 933 C CA . TYR A 1 118 ? 0.195 -2.572 -12.714 1.00 96.88 118 TYR A CA 1
ATOM 934 C C . TYR A 1 118 ? 1.348 -3.560 -12.553 1.00 96.88 118 TYR A C 1
ATOM 936 O O . TYR A 1 118 ? 2.093 -3.750 -13.514 1.00 96.88 118 TYR A O 1
ATOM 944 N N . ALA A 1 119 ? 1.442 -4.260 -11.422 1.00 97.12 119 ALA A N 1
ATOM 945 C CA . ALA A 1 119 ? 2.489 -5.255 -11.196 1.00 97.12 119 ALA A CA 1
ATOM 946 C C . ALA A 1 119 ? 2.477 -6.386 -12.252 1.00 97.12 119 ALA A C 1
ATOM 948 O O . ALA A 1 119 ? 3.545 -6.690 -12.788 1.00 97.12 119 ALA A O 1
ATOM 949 N N . PRO A 1 120 ? 1.315 -6.930 -12.687 1.00 97.06 120 PRO A N 1
ATOM 950 C CA . PRO A 1 120 ? 1.275 -7.927 -13.765 1.00 97.06 120 PRO A CA 1
ATOM 951 C C . PRO A 1 120 ? 1.780 -7.422 -15.125 1.00 97.06 120 PRO A C 1
ATOM 953 O O . PRO A 1 120 ? 2.060 -8.223 -16.012 1.00 97.06 120 PRO A O 1
ATOM 956 N N . ASN A 1 121 ? 1.869 -6.101 -15.316 1.00 95.56 121 ASN A N 1
ATOM 957 C CA . ASN A 1 121 ? 2.310 -5.482 -16.563 1.00 95.56 121 ASN A CA 1
ATOM 958 C C . ASN A 1 121 ? 3.800 -5.117 -16.568 1.00 95.56 121 ASN A C 1
ATOM 960 O O . ASN A 1 121 ? 4.259 -4.561 -17.570 1.00 95.56 121 ASN A O 1
ATOM 964 N N . MET A 1 122 ? 4.553 -5.393 -15.499 1.00 96.31 122 MET A N 1
ATOM 965 C CA . MET A 1 122 ? 6.009 -5.204 -15.465 1.00 96.31 122 MET A CA 1
ATOM 966 C C . MET A 1 122 ? 6.723 -6.167 -16.424 1.00 96.31 122 MET A C 1
ATOM 968 O O . MET A 1 122 ? 6.226 -7.246 -16.739 1.00 96.31 122 MET A O 1
ATOM 972 N N . LEU A 1 123 ? 7.889 -5.761 -16.930 1.00 95.38 123 LEU A N 1
ATOM 973 C CA . LEU A 1 123 ? 8.700 -6.588 -17.830 1.00 95.38 123 LEU A CA 1
ATOM 974 C C . LEU A 1 123 ? 9.316 -7.784 -17.103 1.00 95.38 123 LEU A C 1
ATOM 976 O O . LEU A 1 123 ? 9.356 -8.878 -17.663 1.00 95.38 123 LEU A O 1
ATOM 980 N N . ALA A 1 124 ? 9.807 -7.549 -15.888 1.00 94.50 124 ALA A N 1
ATOM 981 C CA . ALA A 1 124 ? 10.272 -8.577 -14.975 1.00 94.50 124 ALA A CA 1
ATOM 982 C C . ALA A 1 124 ? 9.183 -8.815 -13.916 1.00 94.50 124 ALA A C 1
ATOM 984 O O . ALA A 1 124 ? 8.696 -7.848 -13.322 1.00 94.50 124 ALA A O 1
ATOM 985 N N . PRO A 1 125 ? 8.761 -10.070 -13.683 1.00 93.38 125 PRO A N 1
ATOM 986 C CA . PRO A 1 125 ? 7.807 -10.365 -12.626 1.00 93.38 125 PRO A CA 1
ATOM 987 C C . PRO A 1 125 ? 8.443 -10.112 -11.255 1.00 93.38 125 PRO A C 1
ATOM 989 O O . PRO A 1 125 ? 9.611 -10.448 -11.034 1.00 93.38 125 PRO A O 1
ATOM 992 N N . ALA A 1 126 ? 7.656 -9.563 -10.328 1.00 92.50 126 ALA A N 1
ATOM 993 C CA . ALA A 1 126 ? 8.069 -9.439 -8.936 1.00 92.50 126 ALA A CA 1
ATOM 994 C C . ALA A 1 126 ? 8.376 -10.822 -8.346 1.00 92.50 126 ALA A C 1
ATOM 996 O O . ALA A 1 126 ? 7.674 -11.796 -8.628 1.00 92.50 126 ALA A O 1
ATOM 997 N N . GLN A 1 127 ? 9.433 -10.897 -7.545 1.00 90.19 127 GLN A N 1
ATOM 998 C CA . GLN A 1 127 ? 9.875 -12.130 -6.898 1.00 90.19 127 GLN A CA 1
ATOM 999 C C . GLN A 1 127 ? 9.326 -12.208 -5.466 1.00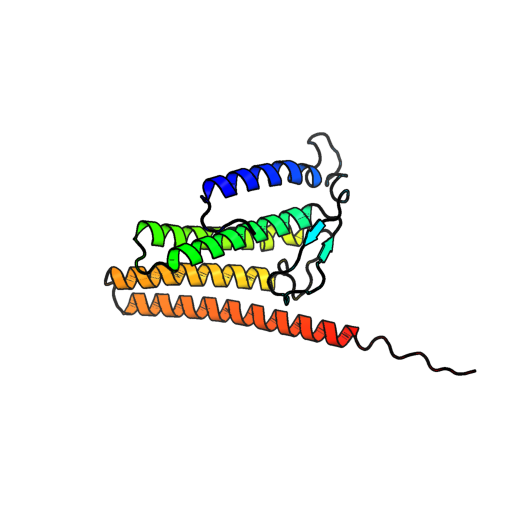 90.19 127 GLN A C 1
ATOM 1001 O O . GLN A 1 127 ? 9.105 -11.152 -4.869 1.00 90.19 127 GLN A O 1
ATOM 1006 N N . PRO A 1 128 ? 9.139 -13.417 -4.902 1.00 89.06 128 PRO A N 1
ATOM 1007 C CA . PRO A 1 128 ? 8.810 -13.578 -3.486 1.00 89.06 128 PRO A CA 1
ATOM 1008 C C . PRO A 1 128 ? 9.780 -12.795 -2.596 1.00 89.06 128 PRO A C 1
ATOM 1010 O O . PRO A 1 128 ? 10.985 -12.766 -2.866 1.00 89.06 128 PRO A O 1
ATOM 1013 N N . GLY A 1 129 ? 9.272 -12.153 -1.548 1.00 83.31 129 GLY A N 1
ATOM 1014 C CA . GLY A 1 129 ? 10.072 -11.314 -0.657 1.00 83.31 129 GLY A CA 1
ATOM 1015 C C . GLY A 1 129 ? 10.277 -9.867 -1.102 1.00 83.31 129 GLY A C 1
ATOM 1016 O O . GLY A 1 129 ? 11.049 -9.160 -0.456 1.00 83.31 129 GLY A O 1
ATOM 1017 N N . HIS A 1 130 ? 9.627 -9.423 -2.179 1.00 91.00 130 HIS A N 1
ATOM 1018 C CA . HIS A 1 130 ? 9.678 -8.039 -2.657 1.00 91.00 130 HIS A CA 1
ATOM 1019 C C . HIS A 1 130 ? 8.314 -7.349 -2.553 1.00 91.00 130 HIS A C 1
ATOM 1021 O O . HIS A 1 130 ? 7.267 -7.984 -2.667 1.00 91.00 130 HIS A O 1
ATOM 1027 N N . ASP A 1 131 ? 8.321 -6.024 -2.414 1.00 94.75 131 ASP A N 1
ATOM 1028 C CA . ASP A 1 131 ? 7.139 -5.192 -2.151 1.00 94.75 131 ASP A CA 1
ATOM 1029 C C . ASP A 1 131 ? 6.023 -5.366 -3.192 1.00 94.75 131 ASP A C 1
ATOM 1031 O O . ASP A 1 131 ? 4.836 -5.296 -2.877 1.00 94.75 131 ASP A O 1
ATOM 1035 N N . LEU A 1 132 ? 6.405 -5.590 -4.450 1.00 96.25 132 LEU A N 1
ATOM 1036 C CA . LEU A 1 132 ? 5.477 -5.718 -5.576 1.00 96.25 132 LEU A CA 1
ATOM 1037 C C . LEU A 1 132 ? 5.012 -7.161 -5.818 1.00 96.25 132 LEU A C 1
ATOM 1039 O O . LEU A 1 132 ? 4.303 -7.415 -6.796 1.00 96.25 132 LEU A O 1
ATOM 1043 N N . TYR A 1 133 ? 5.419 -8.107 -4.967 1.00 95.25 133 TYR A N 1
ATOM 1044 C CA . TYR A 1 133 ? 4.949 -9.483 -5.035 1.00 95.25 133 TYR A CA 1
ATOM 1045 C C . TYR A 1 133 ? 3.479 -9.576 -4.622 1.00 95.25 133 TYR A C 1
ATOM 1047 O O . TYR A 1 133 ? 3.001 -8.826 -3.771 1.00 95.25 133 TYR A O 1
ATOM 1055 N N . VAL A 1 134 ? 2.742 -10.496 -5.249 1.00 95.31 134 VAL A N 1
ATOM 1056 C CA . VAL A 1 134 ? 1.282 -10.586 -5.104 1.00 95.31 134 VAL A CA 1
ATOM 1057 C C . VAL A 1 134 ? 0.853 -10.804 -3.652 1.00 95.31 134 VAL A C 1
ATOM 1059 O O . VAL A 1 134 ? -0.069 -10.127 -3.199 1.00 95.31 134 VAL A O 1
ATOM 1062 N N . ASP A 1 135 ? 1.557 -11.663 -2.913 1.00 94.38 135 ASP A N 1
ATOM 1063 C CA . ASP A 1 135 ? 1.214 -11.985 -1.524 1.00 94.38 135 ASP A CA 1
ATOM 1064 C C . ASP A 1 135 ? 1.579 -10.839 -0.571 1.00 94.38 135 ASP A C 1
ATOM 1066 O O . ASP A 1 135 ? 0.831 -10.550 0.363 1.00 94.38 135 ASP A O 1
ATOM 1070 N N . VAL A 1 136 ? 2.664 -10.108 -0.854 1.00 94.81 136 VAL A N 1
ATOM 1071 C CA . VAL A 1 136 ? 3.047 -8.904 -0.099 1.00 94.81 136 VAL A CA 1
ATOM 1072 C C . VAL A 1 136 ? 2.015 -7.794 -0.304 1.00 94.81 136 VAL A C 1
ATOM 1074 O O . VAL A 1 136 ? 1.543 -7.190 0.662 1.00 94.81 136 VAL A O 1
ATOM 1077 N N . LEU A 1 137 ? 1.594 -7.559 -1.549 1.00 97.00 137 LEU A N 1
ATOM 1078 C CA . LEU A 1 137 ? 0.529 -6.603 -1.856 1.00 97.00 137 LEU A CA 1
ATOM 1079 C C . LEU A 1 137 ? -0.795 -7.007 -1.190 1.00 97.00 137 LEU A C 1
ATOM 1081 O O . LEU A 1 137 ? -1.474 -6.146 -0.631 1.00 97.00 137 LEU A O 1
ATOM 1085 N N . GLU A 1 138 ? -1.158 -8.292 -1.203 1.00 97.00 138 GLU A N 1
ATOM 1086 C CA . GLU A 1 138 ? -2.360 -8.795 -0.524 1.00 97.00 138 GLU A CA 1
ATOM 1087 C C . GLU A 1 138 ? -2.294 -8.610 0.997 1.00 97.00 138 GLU A C 1
ATOM 1089 O O . GLU A 1 138 ? -3.283 -8.199 1.616 1.00 97.00 138 GLU A O 1
ATOM 1094 N N . ALA A 1 139 ? -1.127 -8.851 1.597 1.00 96.31 139 ALA A N 1
ATOM 1095 C CA . ALA A 1 139 ? -0.904 -8.625 3.018 1.00 96.31 139 ALA A CA 1
ATOM 1096 C C . ALA A 1 139 ? -1.105 -7.145 3.373 1.00 96.31 139 ALA A C 1
ATOM 1098 O O . ALA A 1 139 ? -1.856 -6.840 4.302 1.00 96.31 139 ALA A O 1
ATOM 1099 N N . TYR A 1 140 ? -0.539 -6.220 2.590 1.00 97.50 140 TYR A N 1
ATOM 1100 C CA . TYR A 1 140 ? -0.747 -4.781 2.782 1.00 97.50 140 TYR A CA 1
ATOM 1101 C C . TYR A 1 140 ? -2.210 -4.357 2.608 1.00 97.50 140 TYR A C 1
ATOM 1103 O O . TYR A 1 140 ? -2.706 -3.548 3.397 1.00 97.50 140 TYR A O 1
ATOM 1111 N N . ILE A 1 141 ? -2.923 -4.902 1.616 1.00 98.44 141 ILE A N 1
ATOM 1112 C CA . ILE A 1 141 ? -4.362 -4.645 1.428 1.00 98.44 141 ILE A CA 1
ATOM 1113 C C . ILE A 1 141 ? -5.133 -5.088 2.672 1.00 98.44 141 ILE A C 1
ATOM 1115 O O . ILE A 1 141 ? -5.907 -4.306 3.228 1.00 98.44 141 ILE A O 1
ATOM 1119 N N . SER A 1 142 ? -4.905 -6.321 3.120 1.00 97.69 142 SER A N 1
ATOM 1120 C CA . SER A 1 142 ? -5.594 -6.908 4.270 1.00 97.69 142 SER A CA 1
ATOM 1121 C C . SER A 1 142 ? -5.289 -6.155 5.563 1.00 97.69 142 SER A C 1
ATOM 1123 O O . SER A 1 142 ? -6.216 -5.842 6.311 1.00 97.69 142 SER A O 1
ATOM 1125 N N . GLN A 1 143 ? -4.026 -5.780 5.784 1.00 97.62 143 GLN A N 1
ATOM 1126 C CA . GLN A 1 143 ? -3.607 -4.975 6.930 1.00 97.62 143 GLN A CA 1
ATOM 1127 C C . GLN A 1 143 ? -4.293 -3.603 6.932 1.00 97.62 143 GLN A C 1
ATOM 1129 O O . GLN A 1 143 ? -4.929 -3.248 7.919 1.00 97.62 143 GLN A O 1
ATOM 1134 N N . CYS A 1 144 ? -4.248 -2.858 5.822 1.00 98.44 144 CYS A N 1
ATOM 1135 C CA . CYS A 1 144 ? -4.875 -1.534 5.745 1.00 98.44 144 CYS A CA 1
ATOM 1136 C C . CYS A 1 144 ? -6.392 -1.599 5.996 1.00 98.44 144 CYS A C 1
ATOM 1138 O O . CYS A 1 144 ? -6.971 -0.708 6.619 1.00 98.44 144 CYS A O 1
ATOM 1140 N N . LEU A 1 145 ? -7.059 -2.649 5.505 1.00 98.12 145 LEU A N 1
ATOM 1141 C CA . LEU A 1 145 ? -8.487 -2.856 5.744 1.00 98.12 145 LEU A CA 1
ATOM 1142 C C . LEU A 1 145 ? -8.785 -3.221 7.202 1.00 98.12 145 LEU A C 1
ATOM 1144 O O . LEU A 1 145 ? -9.780 -2.738 7.741 1.00 98.12 145 LEU A O 1
ATOM 1148 N N . ALA A 1 146 ? -7.939 -4.035 7.833 1.00 98.00 146 ALA A N 1
ATOM 1149 C CA . ALA A 1 146 ? -8.064 -4.390 9.241 1.00 98.00 146 ALA A CA 1
ATOM 1150 C C . ALA A 1 146 ? -7.867 -3.165 10.150 1.00 98.00 146 ALA A C 1
ATOM 1152 O O . ALA A 1 146 ? -8.727 -2.889 10.985 1.00 98.00 146 ALA A O 1
ATOM 1153 N N . GLU A 1 147 ? -6.819 -2.372 9.914 1.00 98.25 147 GLU A N 1
ATOM 1154 C CA . GLU A 1 147 ? -6.551 -1.120 10.635 1.00 98.25 147 GLU A CA 1
ATOM 1155 C C . GLU A 1 147 ? -7.715 -0.121 10.465 1.00 98.25 147 GLU A C 1
ATOM 1157 O O . GLU A 1 147 ? -8.179 0.488 11.429 1.00 98.25 147 GLU A O 1
ATOM 1162 N N . ALA A 1 148 ? -8.286 0.006 9.259 1.00 97.88 148 ALA A N 1
ATOM 1163 C CA . ALA A 1 148 ? -9.467 0.851 9.041 1.00 97.88 148 ALA A CA 1
ATOM 1164 C C . ALA A 1 148 ? -10.705 0.327 9.797 1.00 97.88 148 ALA A C 1
ATOM 1166 O O . ALA A 1 148 ? -11.535 1.103 10.286 1.00 97.88 148 ALA A O 1
ATOM 1167 N N . GLN A 1 149 ? -10.841 -0.995 9.912 1.00 97.50 149 GLN A N 1
ATOM 1168 C CA . GLN A 1 149 ? -11.920 -1.622 10.666 1.00 97.50 149 GLN A CA 1
ATOM 1169 C C . GLN A 1 149 ? -11.763 -1.387 12.176 1.00 97.50 149 GLN A C 1
ATOM 1171 O O . GLN A 1 149 ? -12.773 -1.209 12.854 1.00 97.50 149 GLN A O 1
ATOM 1176 N N . GLU A 1 150 ? -10.540 -1.311 12.712 1.00 97.38 150 GLU A N 1
ATOM 1177 C CA . GLU A 1 150 ? -10.310 -0.935 14.117 1.00 97.38 150 GLU A CA 1
ATOM 1178 C C . GLU A 1 150 ? -10.872 0.448 14.443 1.00 97.38 150 GLU A C 1
ATOM 1180 O O . GLU A 1 150 ? -11.537 0.606 15.466 1.00 97.38 150 GLU A O 1
ATOM 1185 N N . VAL A 1 151 ? -10.704 1.424 13.544 1.00 96.12 151 VAL A N 1
ATOM 1186 C CA . VAL A 1 151 ? -11.324 2.753 13.693 1.00 96.12 151 VAL A CA 1
ATOM 1187 C C . VAL A 1 151 ? -12.848 2.632 13.791 1.00 96.12 151 VAL A C 1
ATOM 1189 O O . VAL A 1 151 ? -13.488 3.284 14.618 1.00 96.12 151 VAL A O 1
ATOM 1192 N N . THR A 1 152 ? -13.442 1.749 12.984 1.00 95.12 152 THR A N 1
ATOM 1193 C CA . THR A 1 152 ? -14.889 1.482 13.010 1.00 95.12 152 THR A CA 1
ATOM 1194 C C . THR A 1 152 ? -15.321 0.812 14.317 1.00 95.12 152 THR A C 1
ATOM 1196 O O . THR A 1 152 ? -16.343 1.194 14.888 1.00 95.12 152 THR A O 1
ATOM 1199 N N . VAL A 1 153 ? -14.540 -0.145 14.829 1.00 97.00 153 VAL A N 1
ATOM 1200 C CA . VAL A 1 153 ? -14.775 -0.799 16.129 1.00 97.00 153 VAL A CA 1
ATOM 1201 C C . VAL A 1 153 ? -14.706 0.221 17.265 1.00 97.00 153 VAL A C 1
ATOM 1203 O O . VAL A 1 153 ? -15.633 0.293 18.074 1.00 97.00 153 VAL A O 1
ATOM 1206 N N . ALA A 1 154 ? -13.649 1.036 17.308 1.00 94.88 154 ALA A N 1
ATOM 1207 C CA . ALA A 1 154 ? -13.467 2.076 18.317 1.00 94.88 154 ALA A CA 1
ATOM 1208 C C . ALA A 1 154 ? -14.648 3.055 18.315 1.00 94.88 154 ALA A C 1
ATOM 1210 O O . ALA A 1 154 ? -15.226 3.344 19.366 1.00 94.88 154 ALA A O 1
ATOM 1211 N N . ARG A 1 155 ? -15.092 3.479 17.126 1.00 92.44 155 ARG A N 1
ATOM 1212 C CA . ARG A 1 155 ? -16.248 4.367 17.004 1.00 92.44 155 ARG A CA 1
ATOM 1213 C C . ARG A 1 155 ? -17.558 3.694 17.409 1.00 92.44 155 ARG A C 1
ATOM 1215 O O . ARG A 1 155 ? -18.409 4.339 18.019 1.00 92.44 155 ARG A O 1
ATOM 1222 N N . ALA A 1 156 ? -17.731 2.408 17.103 1.00 94.94 156 ALA A N 1
ATOM 1223 C CA . ALA A 1 156 ? -18.911 1.656 17.516 1.00 94.94 156 ALA A CA 1
ATOM 1224 C C . ALA A 1 156 ? -19.023 1.565 19.049 1.00 94.94 156 ALA A C 1
ATOM 1226 O O . ALA A 1 156 ? -20.121 1.697 19.595 1.00 94.94 156 ALA A O 1
ATOM 1227 N N . ILE A 1 157 ? -17.887 1.396 19.737 1.00 95.88 157 ILE A N 1
ATOM 1228 C CA . ILE A 1 157 ? -17.796 1.425 21.204 1.00 95.88 157 ILE A CA 1
ATOM 1229 C C . ILE A 1 157 ? -18.163 2.814 21.738 1.00 95.88 157 ILE A C 1
ATOM 1231 O O . ILE A 1 157 ? -19.001 2.926 22.632 1.00 95.88 157 ILE A O 1
ATOM 1235 N N . GLU A 1 158 ? -17.578 3.872 21.176 1.00 92.50 158 GLU A N 1
ATOM 1236 C CA . GLU A 1 158 ? -17.825 5.255 21.600 1.00 92.50 158 GLU A CA 1
ATOM 1237 C C . GLU A 1 158 ? -19.304 5.657 21.456 1.00 92.50 158 GLU A C 1
ATOM 1239 O O . GLU A 1 158 ? -19.889 6.264 22.355 1.00 92.50 158 GLU A O 1
ATOM 1244 N N . LEU A 1 159 ? -19.937 5.242 20.355 1.00 93.94 159 LEU A N 1
ATOM 1245 C CA . LEU A 1 159 ? -21.363 5.446 20.081 1.00 93.94 159 LEU A CA 1
ATOM 1246 C C . LEU A 1 159 ? -22.282 4.478 20.846 1.00 93.94 159 LEU A C 1
ATOM 1248 O O . LEU A 1 159 ? -23.500 4.535 20.673 1.00 93.94 159 LEU A O 1
ATOM 1252 N N . LYS A 1 160 ? -21.722 3.620 21.708 1.00 96.69 160 LYS A N 1
ATOM 1253 C CA . LYS A 1 160 ? -22.450 2.671 22.565 1.00 96.69 160 LYS A CA 1
ATOM 1254 C C . LYS A 1 160 ? -23.369 1.733 21.778 1.00 96.69 160 LYS A C 1
ATOM 1256 O O . LYS A 1 160 ? -24.487 1.451 22.207 1.00 96.69 160 LYS A O 1
ATOM 1261 N N . HIS A 1 161 ? -22.905 1.257 20.624 1.00 97.19 161 HIS A N 1
ATOM 1262 C CA . HIS A 1 161 ? -23.616 0.218 19.885 1.00 97.19 161 HIS A CA 1
ATOM 1263 C C . HIS A 1 161 ? -23.702 -1.094 20.682 1.00 97.19 161 HIS A C 1
ATOM 1265 O O . HIS A 1 161 ? -22.942 -1.331 21.620 1.00 97.19 161 HIS A O 1
ATOM 1271 N N . GLU A 1 162 ? -24.623 -1.968 20.269 1.00 97.75 162 GLU A N 1
ATOM 1272 C CA . GLU A 1 162 ? -24.841 -3.265 20.908 1.00 97.75 162 GLU A CA 1
ATOM 1273 C C . GLU A 1 162 ? -23.551 -4.107 20.979 1.00 97.75 162 GLU A C 1
ATOM 1275 O O . GLU A 1 162 ? -22.846 -4.236 19.968 1.00 97.75 162 GLU A O 1
ATOM 1280 N N . PRO A 1 163 ? -23.259 -4.763 22.121 1.00 97.62 163 PRO A N 1
ATOM 1281 C CA . PRO A 1 163 ? -22.060 -5.589 22.281 1.00 97.62 163 PRO A CA 1
ATOM 1282 C C . PRO A 1 163 ? -21.915 -6.685 21.221 1.00 97.62 163 PRO A C 1
ATOM 1284 O O . PRO A 1 163 ? -20.800 -7.029 20.835 1.00 97.62 163 PRO A O 1
ATOM 1287 N N . SER A 1 164 ? -23.030 -7.218 20.711 1.00 97.62 164 SER A N 1
ATOM 1288 C CA . SER A 1 164 ? -23.021 -8.218 19.641 1.00 97.62 164 SER A CA 1
ATOM 1289 C C . SER A 1 164 ? -22.471 -7.672 18.322 1.00 97.62 164 SER A C 1
ATOM 1291 O O . SER A 1 164 ? -21.777 -8.401 17.615 1.00 97.62 164 SER A O 1
ATOM 1293 N N . LEU A 1 165 ? -22.752 -6.404 17.994 1.00 96.88 165 LEU A N 1
ATOM 1294 C CA . LEU A 1 165 ? -22.204 -5.749 16.806 1.00 96.88 165 LEU A CA 1
ATOM 1295 C C . LEU A 1 165 ? -20.701 -5.526 16.976 1.00 96.88 165 LEU A C 1
ATOM 1297 O O . LEU A 1 165 ? -19.931 -5.887 16.093 1.00 96.88 165 LEU A O 1
ATOM 1301 N N . ILE A 1 166 ? -20.284 -4.994 18.127 1.00 97.81 166 ILE A N 1
ATOM 1302 C CA . ILE A 1 166 ? -18.867 -4.750 18.428 1.00 97.81 166 ILE A CA 1
ATOM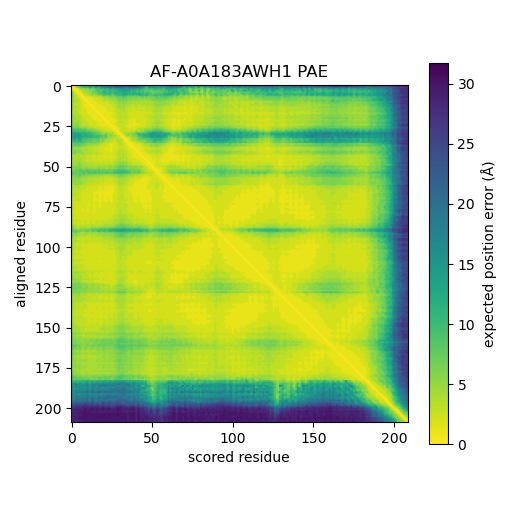 1303 C C . ILE A 1 166 ? -18.078 -6.064 18.348 1.00 97.81 166 ILE A C 1
ATOM 1305 O O . ILE A 1 166 ? -17.066 -6.128 17.656 1.00 97.81 166 ILE A O 1
ATOM 1309 N N . ALA A 1 167 ? -18.583 -7.139 18.960 1.00 97.56 167 ALA A N 1
ATOM 1310 C CA . ALA A 1 167 ? -17.950 -8.455 18.906 1.00 97.56 167 ALA A CA 1
ATOM 1311 C C . ALA A 1 167 ? -17.851 -9.016 17.476 1.00 97.56 167 ALA A C 1
ATOM 1313 O O . ALA A 1 167 ? -16.841 -9.630 17.126 1.00 97.56 167 ALA A O 1
ATOM 1314 N N . ALA A 1 168 ? -18.877 -8.810 16.643 1.00 97.75 168 ALA A N 1
ATOM 1315 C CA . ALA A 1 168 ? -18.846 -9.221 15.241 1.00 97.75 168 ALA A CA 1
ATOM 1316 C C . ALA A 1 168 ? -17.775 -8.452 14.452 1.00 97.75 168 ALA A C 1
ATOM 1318 O O . ALA A 1 168 ? -16.959 -9.083 13.779 1.00 97.75 168 ALA A O 1
ATOM 1319 N N . LEU A 1 169 ? -17.720 -7.123 14.604 1.00 96.38 169 LEU A N 1
ATOM 1320 C CA . LEU A 1 169 ? -16.716 -6.277 13.955 1.00 96.38 169 LEU A CA 1
ATOM 1321 C C . LEU A 1 169 ? -15.298 -6.677 14.386 1.00 96.38 169 LEU A C 1
ATOM 1323 O O . LEU A 1 169 ? -14.454 -6.912 13.529 1.00 96.38 169 LEU A O 1
ATOM 1327 N N . SER A 1 170 ? -15.049 -6.857 15.689 1.00 97.31 170 SER A N 1
ATOM 1328 C CA . SER A 1 170 ? -13.739 -7.296 16.196 1.00 97.31 170 SER A CA 1
ATOM 1329 C C . SER A 1 170 ? -13.333 -8.675 15.670 1.00 97.31 170 SER A C 1
ATOM 1331 O O . SER A 1 170 ? -12.163 -8.904 15.363 1.00 97.31 170 SER A O 1
ATOM 1333 N N . LYS A 1 171 ? -14.288 -9.605 15.533 1.00 97.38 171 LYS A N 1
ATOM 1334 C CA . LYS A 1 171 ? -14.027 -10.928 14.951 1.00 97.38 171 LYS A CA 1
ATOM 1335 C C . LYS A 1 171 ? -13.635 -10.829 13.476 1.00 97.38 171 LYS A C 1
ATOM 1337 O O . LYS A 1 171 ? -12.748 -11.559 13.041 1.00 97.38 171 LYS A O 1
ATOM 1342 N N . GLU A 1 172 ? -14.291 -9.968 12.706 1.00 95.88 172 GLU A N 1
ATOM 1343 C CA . GLU A 1 172 ? -13.934 -9.722 11.304 1.00 95.88 172 GLU A CA 1
ATOM 1344 C C . GLU A 1 172 ? -12.560 -9.056 11.180 1.00 95.88 172 GLU A C 1
ATOM 1346 O O . GLU A 1 172 ? -11.740 -9.529 10.394 1.00 95.88 172 GLU A O 1
ATOM 1351 N N . THR A 1 173 ? -12.264 -8.055 12.016 1.00 96.81 173 THR A N 1
ATOM 1352 C CA . THR A 1 173 ? -10.934 -7.430 12.101 1.00 96.81 173 THR A CA 1
ATOM 1353 C C . THR A 1 173 ? -9.846 -8.467 12.381 1.00 96.81 173 THR A C 1
ATOM 1355 O O . THR A 1 173 ? -8.844 -8.523 11.672 1.00 96.81 173 THR A O 1
ATOM 1358 N N . SER A 1 174 ? -10.062 -9.347 13.365 1.00 96.69 174 SER A N 1
ATOM 1359 C CA . SER A 1 174 ? -9.105 -10.406 13.707 1.00 96.69 174 SER A CA 1
ATOM 1360 C C . SER A 1 174 ? -8.830 -11.344 12.532 1.00 96.69 174 SER A C 1
ATOM 1362 O O . SER A 1 174 ? -7.681 -11.720 12.319 1.00 96.69 174 SER A O 1
ATOM 1364 N N . LYS A 1 175 ? -9.859 -11.718 11.761 1.00 95.75 175 LYS A N 1
ATOM 1365 C CA . LYS A 1 175 ? -9.690 -12.573 10.576 1.00 95.75 175 LYS A CA 1
ATOM 1366 C C . LYS A 1 175 ? -8.898 -11.881 9.470 1.00 95.75 175 LYS A C 1
ATOM 1368 O O . LYS A 1 175 ? -8.123 -12.539 8.785 1.00 95.75 175 LYS A O 1
ATOM 1373 N N . ALA A 1 176 ? -9.100 -10.578 9.282 1.00 92.56 176 ALA A N 1
ATOM 1374 C CA . ALA A 1 176 ? -8.351 -9.807 8.295 1.00 92.56 176 ALA A CA 1
ATOM 1375 C C . ALA A 1 176 ? -6.853 -9.750 8.650 1.00 92.56 176 ALA A C 1
ATOM 1377 O O . ALA A 1 176 ? -6.015 -9.968 7.777 1.00 92.56 176 ALA A O 1
ATOM 1378 N N . TYR A 1 177 ? -6.512 -9.564 9.931 1.00 95.50 177 TYR A N 1
ATOM 1379 C CA . TYR A 1 177 ? -5.119 -9.651 10.384 1.00 95.50 177 TYR A CA 1
ATOM 1380 C C . TYR A 1 177 ? -4.532 -11.055 10.278 1.00 95.50 177 TYR A C 1
ATOM 1382 O O . TYR A 1 177 ? -3.388 -11.199 9.859 1.00 95.50 177 TYR A O 1
ATOM 1390 N N . GLU A 1 178 ? -5.295 -12.090 10.633 1.00 94.81 178 GLU A N 1
ATOM 1391 C CA . GLU A 1 178 ? -4.855 -13.480 10.475 1.00 94.81 178 GLU A CA 1
ATOM 1392 C C . GLU A 1 178 ? -4.525 -13.781 9.007 1.00 94.81 178 GLU A C 1
ATOM 1394 O O . GLU A 1 178 ? -3.476 -14.350 8.708 1.00 94.81 178 GLU A O 1
ATOM 1399 N N . HIS A 1 179 ? -5.370 -13.318 8.081 1.00 92.88 179 HIS A N 1
ATOM 1400 C CA . HIS A 1 179 ? -5.118 -13.448 6.651 1.00 92.88 179 HIS A CA 1
ATOM 1401 C C . HIS A 1 179 ? -3.840 -12.720 6.211 1.00 92.88 179 HIS A C 1
ATOM 1403 O O . HIS A 1 179 ? -3.005 -13.332 5.546 1.00 92.88 179 HIS A O 1
ATOM 1409 N N . ALA A 1 180 ? -3.656 -11.460 6.623 1.00 91.56 180 ALA A N 1
ATOM 1410 C CA . ALA A 1 180 ? -2.453 -10.685 6.315 1.00 91.56 180 ALA A CA 1
ATOM 1411 C C . ALA A 1 180 ? -1.174 -11.354 6.853 1.00 91.56 180 ALA A C 1
ATOM 1413 O O . ALA A 1 180 ? -0.163 -11.422 6.159 1.00 91.56 180 ALA A O 1
ATOM 1414 N N . CYS A 1 181 ? -1.235 -11.877 8.080 1.00 89.50 181 CYS A N 1
ATOM 1415 C CA . CYS A 1 181 ? -0.117 -12.542 8.743 1.00 89.50 181 CYS A CA 1
ATOM 1416 C C . CYS A 1 181 ? 0.308 -13.816 8.005 1.00 89.50 181 CYS A C 1
ATOM 1418 O O . CYS A 1 181 ? 1.494 -14.006 7.747 1.00 89.50 181 CYS A O 1
ATOM 1420 N N . ASN A 1 182 ? -0.655 -14.657 7.617 1.00 90.00 182 ASN A N 1
ATOM 1421 C CA . ASN A 1 182 ? -0.365 -15.900 6.902 1.00 90.00 182 ASN A CA 1
ATOM 1422 C C . ASN A 1 182 ? 0.349 -15.629 5.570 1.00 90.00 182 ASN A C 1
ATOM 1424 O O . ASN A 1 182 ? 1.353 -16.269 5.281 1.00 90.00 182 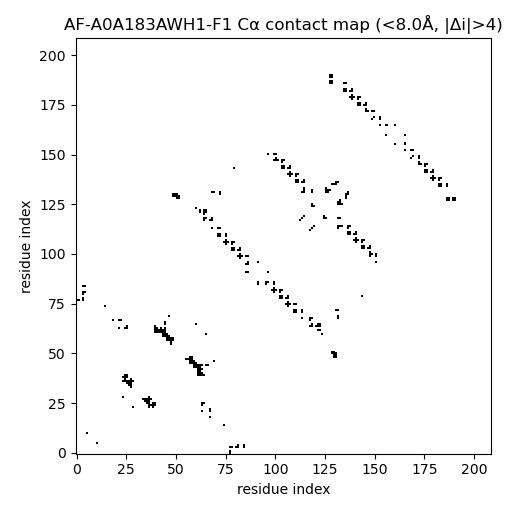ASN A O 1
ATOM 1428 N N . LEU A 1 183 ? -0.105 -14.623 4.816 1.00 88.19 183 LEU A N 1
ATOM 1429 C CA . LEU A 1 183 ? 0.534 -14.212 3.561 1.00 88.19 183 LEU A CA 1
ATOM 1430 C C . LEU A 1 183 ? 1.971 -13.722 3.774 1.00 88.19 183 LEU A C 1
ATOM 1432 O O . LEU A 1 183 ? 2.879 -14.135 3.058 1.00 88.19 183 LEU A O 1
ATOM 1436 N N . ALA A 1 184 ? 2.192 -12.872 4.782 1.00 79.69 184 ALA A N 1
ATOM 1437 C CA . ALA A 1 184 ? 3.521 -12.348 5.085 1.00 79.69 184 ALA A CA 1
ATOM 1438 C C . ALA A 1 184 ? 4.494 -13.450 5.544 1.00 79.69 184 ALA A C 1
ATOM 1440 O O . ALA A 1 184 ? 5.667 -13.436 5.174 1.00 79.69 184 ALA A O 1
ATOM 1441 N N . ILE A 1 185 ? 4.024 -14.414 6.341 1.00 76.44 185 ILE A N 1
ATOM 1442 C CA . ILE A 1 185 ? 4.840 -15.548 6.795 1.00 76.44 185 ILE A CA 1
ATOM 1443 C C . ILE A 1 185 ? 5.194 -16.464 5.621 1.00 76.44 185 ILE A C 1
ATOM 1445 O O . ILE A 1 185 ? 6.362 -16.833 5.481 1.00 76.44 185 ILE A O 1
ATOM 1449 N N . ASP A 1 186 ? 4.217 -16.819 4.785 1.00 76.25 186 ASP A N 1
ATOM 1450 C CA . ASP A 1 186 ? 4.436 -17.706 3.639 1.00 76.25 186 ASP A CA 1
ATOM 1451 C C . ASP A 1 186 ? 5.446 -17.103 2.651 1.00 76.25 186 ASP A C 1
ATOM 1453 O O . ASP A 1 186 ? 6.345 -17.807 2.184 1.00 76.25 186 ASP A O 1
ATOM 1457 N N . ASP A 1 187 ? 5.369 -15.794 2.404 1.00 73.75 187 ASP A N 1
ATOM 1458 C CA . ASP A 1 187 ? 6.321 -15.071 1.558 1.00 73.75 187 ASP A CA 1
ATOM 1459 C C . ASP A 1 187 ? 7.748 -15.072 2.143 1.00 73.75 187 ASP A C 1
ATOM 1461 O O . ASP A 1 187 ? 8.714 -15.419 1.454 1.00 73.75 187 ASP A O 1
ATOM 1465 N N . VAL A 1 188 ? 7.896 -14.786 3.443 1.00 68.75 188 VAL A N 1
ATOM 1466 C CA . VAL A 1 188 ? 9.199 -14.839 4.134 1.00 68.75 188 VAL A CA 1
ATOM 1467 C C . VAL A 1 188 ? 9.805 -16.243 4.071 1.00 68.75 188 VAL A C 1
ATOM 1469 O O . VAL A 1 188 ? 11.010 -16.389 3.838 1.00 68.75 188 VAL A O 1
ATOM 1472 N N . LEU A 1 189 ? 8.989 -17.285 4.253 1.00 65.88 189 LEU A N 1
ATOM 1473 C CA . LEU A 1 189 ? 9.437 -18.674 4.154 1.00 65.88 189 LEU A CA 1
ATOM 1474 C C . LEU A 1 189 ? 9.860 -19.032 2.724 1.00 65.88 189 LEU A C 1
ATOM 1476 O O . LEU A 1 189 ? 10.905 -19.662 2.546 1.00 65.88 189 LEU A O 1
ATOM 1480 N N . GLN A 1 190 ? 9.110 -18.606 1.704 1.00 68.94 190 GLN A N 1
ATOM 1481 C CA . GLN A 1 190 ? 9.488 -18.819 0.303 1.00 68.94 190 GLN A CA 1
ATOM 1482 C C . GLN A 1 190 ? 10.807 -18.122 -0.049 1.00 68.94 190 GLN A C 1
ATOM 1484 O O . GLN A 1 190 ? 11.682 -18.743 -0.658 1.00 68.94 190 GLN A O 1
ATOM 1489 N N . ASN A 1 191 ? 10.995 -16.873 0.383 1.00 69.38 191 ASN A N 1
ATOM 1490 C CA . ASN A 1 191 ? 12.244 -16.141 0.171 1.00 69.38 191 ASN A CA 1
ATOM 1491 C C . ASN A 1 191 ? 13.431 -16.838 0.870 1.00 69.38 191 ASN A C 1
ATOM 1493 O O . ASN A 1 191 ? 14.495 -17.030 0.277 1.00 69.38 191 ASN A O 1
ATOM 1497 N N . ALA A 1 192 ? 13.250 -17.308 2.108 1.00 66.00 192 ALA A N 1
ATOM 1498 C CA . ALA A 1 192 ? 14.283 -18.067 2.815 1.00 66.00 192 ALA A CA 1
ATOM 1499 C C . ALA A 1 192 ? 14.681 -19.355 2.066 1.00 66.00 192 ALA A C 1
ATOM 1501 O O . ALA A 1 192 ? 15.873 -19.644 1.940 1.00 66.00 192 ALA A O 1
ATOM 1502 N N . LEU A 1 193 ? 13.712 -20.097 1.518 1.00 66.56 193 LEU A N 1
ATOM 1503 C CA . LEU A 1 193 ? 13.969 -21.313 0.735 1.00 66.56 193 LEU A CA 1
ATOM 1504 C C . LEU A 1 193 ? 14.715 -21.026 -0.579 1.00 66.56 193 LEU A C 1
ATOM 1506 O O . LEU A 1 193 ? 15.634 -21.769 -0.928 1.00 66.56 193 LEU A O 1
ATOM 1510 N N . LEU A 1 194 ? 14.368 -19.943 -1.283 1.00 64.44 194 LEU A N 1
ATOM 1511 C CA . LEU A 1 194 ? 15.068 -19.515 -2.502 1.00 64.44 194 LEU A CA 1
ATOM 1512 C C . LEU A 1 194 ? 16.539 -19.178 -2.229 1.00 64.44 194 LEU A C 1
ATOM 1514 O O . LEU A 1 194 ? 17.420 -19.561 -3.001 1.00 64.44 194 LEU A O 1
ATOM 1518 N N . ASN A 1 195 ? 16.821 -18.505 -1.113 1.00 64.62 195 ASN A N 1
ATOM 1519 C CA . ASN A 1 195 ? 18.191 -18.157 -0.737 1.00 64.62 195 ASN A CA 1
ATOM 1520 C C . ASN A 1 195 ? 19.043 -19.394 -0.421 1.00 64.62 195 ASN A C 1
ATOM 1522 O O . ASN A 1 195 ? 20.201 -19.440 -0.830 1.00 64.62 195 ASN A O 1
ATOM 1526 N N . VAL A 1 196 ? 18.469 -20.415 0.227 1.00 64.56 196 VAL A N 1
ATOM 1527 C CA . VAL A 1 196 ? 19.157 -21.697 0.473 1.00 64.56 196 VAL A CA 1
ATOM 1528 C C . VAL A 1 196 ? 19.451 -22.428 -0.843 1.00 64.56 196 VAL A C 1
ATOM 1530 O O . VAL A 1 196 ? 20.569 -22.895 -1.053 1.00 64.56 196 VAL A O 1
ATOM 1533 N N . ALA A 1 197 ? 18.491 -22.464 -1.773 1.00 59.84 197 ALA A N 1
ATOM 1534 C CA . ALA A 1 197 ? 18.679 -23.113 -3.073 1.00 59.84 197 ALA A CA 1
ATOM 1535 C C . ALA A 1 197 ? 19.774 -22.446 -3.932 1.00 59.84 197 ALA A C 1
ATOM 1537 O O . ALA A 1 197 ? 20.477 -23.127 -4.677 1.00 59.84 197 ALA A O 1
ATOM 1538 N N . ASN A 1 198 ? 19.951 -21.127 -3.810 1.00 57.53 198 ASN A N 1
ATOM 1539 C CA . ASN A 1 198 ? 20.983 -20.384 -4.538 1.00 57.53 198 ASN A CA 1
ATOM 1540 C C . ASN A 1 198 ? 22.388 -20.533 -3.928 1.00 57.53 198 ASN A C 1
ATOM 1542 O O . ASN A 1 198 ? 23.375 -20.352 -4.641 1.00 57.53 198 ASN A O 1
ATOM 1546 N N . THR A 1 199 ? 22.505 -20.885 -2.643 1.00 56.44 199 THR A N 1
ATOM 1547 C CA . THR A 1 199 ? 23.808 -21.135 -1.998 1.00 56.44 199 THR A CA 1
ATOM 1548 C C . THR A 1 199 ? 24.411 -22.507 -2.317 1.00 56.44 199 THR A C 1
ATOM 1550 O O . THR A 1 199 ? 25.620 -22.675 -2.179 1.00 56.44 199 THR A O 1
ATOM 1553 N N . ASP A 1 200 ? 23.621 -23.462 -2.816 1.00 50.12 200 ASP A N 1
ATOM 1554 C CA . ASP A 1 200 ? 24.077 -24.834 -3.104 1.00 50.12 200 ASP A CA 1
ATOM 1555 C C . ASP A 1 200 ? 24.700 -25.019 -4.513 1.00 50.12 200 ASP A C 1
ATOM 1557 O O . ASP A 1 200 ? 24.996 -26.144 -4.920 1.00 50.12 200 ASP A O 1
ATOM 1561 N N . VAL A 1 201 ? 24.936 -23.938 -5.275 1.00 50.34 201 VAL A N 1
ATOM 1562 C CA . VAL A 1 201 ? 25.439 -24.002 -6.671 1.00 50.34 201 VAL A CA 1
ATOM 1563 C C . VAL A 1 201 ? 26.960 -23.776 -6.807 1.00 50.34 201 VAL A C 1
ATOM 1565 O O . VAL A 1 201 ? 27.519 -24.021 -7.873 1.00 50.34 201 VAL A O 1
ATOM 1568 N N . GLU A 1 202 ? 27.688 -23.431 -5.740 1.00 45.25 202 GLU A N 1
ATOM 1569 C CA . GLU A 1 202 ? 29.163 -23.343 -5.767 1.00 45.25 202 GLU A CA 1
ATOM 1570 C C . GLU A 1 202 ? 29.837 -24.494 -5.000 1.00 45.25 202 GLU A C 1
ATOM 1572 O O . GLU A 1 202 ? 30.493 -24.302 -3.978 1.00 45.25 202 GLU A O 1
ATOM 1577 N N . LEU A 1 203 ? 29.735 -25.720 -5.521 1.00 42.41 203 LEU A N 1
ATOM 1578 C CA . LEU A 1 203 ? 30.749 -26.738 -5.234 1.00 42.41 203 LEU A CA 1
ATOM 1579 C C . LEU A 1 203 ? 31.882 -26.575 -6.257 1.00 42.41 203 LEU A C 1
ATOM 1581 O O . LEU A 1 203 ? 31.635 -26.751 -7.454 1.00 42.41 203 LEU A O 1
ATOM 1585 N N . PRO A 1 204 ? 33.121 -26.249 -5.840 1.00 43.53 204 PRO A N 1
ATOM 1586 C CA . PRO A 1 204 ? 34.232 -26.151 -6.772 1.00 43.53 204 PRO A CA 1
ATOM 1587 C C . PRO A 1 204 ? 34.445 -27.522 -7.414 1.00 43.53 204 PRO A C 1
ATOM 1589 O O . PRO A 1 204 ? 34.745 -28.506 -6.732 1.00 43.53 204 PRO A O 1
ATOM 1592 N N . LEU A 1 205 ? 34.268 -27.584 -8.736 1.00 45.72 205 LEU A N 1
ATOM 1593 C CA . LEU A 1 205 ? 34.679 -28.726 -9.542 1.00 45.72 205 LEU A CA 1
ATOM 1594 C C . LEU A 1 205 ? 36.136 -29.036 -9.199 1.00 45.72 205 LEU A C 1
ATOM 1596 O O . LEU A 1 205 ? 37.011 -28.175 -9.295 1.00 45.72 205 LEU A O 1
ATOM 1600 N N . GLY A 1 206 ? 36.344 -30.261 -8.722 1.00 42.25 206 GLY A N 1
ATOM 1601 C CA . GLY A 1 206 ? 37.598 -30.717 -8.159 1.00 42.25 206 GLY A CA 1
ATOM 1602 C C . GLY A 1 206 ? 38.792 -30.425 -9.059 1.00 42.25 206 GLY A C 1
ATOM 1603 O O . GLY A 1 206 ? 38.765 -30.635 -10.271 1.00 42.25 206 GLY A O 1
ATOM 1604 N N . VAL A 1 207 ? 39.871 -29.993 -8.414 1.00 47.78 207 VAL A N 1
ATOM 1605 C CA . VAL A 1 207 ? 41.221 -30.072 -8.956 1.00 47.78 207 VAL A CA 1
ATOM 1606 C C . VAL A 1 207 ? 41.511 -31.549 -9.231 1.00 47.78 207 VAL A C 1
ATOM 1608 O O . VAL A 1 207 ? 41.723 -32.332 -8.307 1.00 47.78 207 VAL A O 1
ATOM 1611 N N . VAL A 1 208 ? 41.486 -31.933 -10.504 1.00 46.50 208 VAL A N 1
ATOM 1612 C CA . VAL A 1 208 ? 42.113 -33.160 -10.998 1.00 46.50 208 VAL A CA 1
ATOM 1613 C C . VAL A 1 208 ? 43.090 -32.733 -12.087 1.00 46.50 208 VAL A C 1
ATOM 1615 O O . VAL A 1 208 ? 42.673 -32.299 -13.160 1.00 46.50 208 VAL A O 1
ATOM 1618 N N . GLY A 1 209 ? 44.382 -32.824 -11.773 1.00 38.69 209 GLY A N 1
ATOM 1619 C CA . GLY A 1 209 ? 45.502 -32.487 -12.652 1.00 38.69 209 GLY A CA 1
ATOM 1620 C C . GLY A 1 209 ? 46.756 -32.186 -11.858 1.00 38.69 209 GLY A C 1
ATOM 1621 O O . GLY A 1 209 ? 46.929 -31.002 -11.506 1.00 38.69 209 GLY A O 1
#

pLDDT: mean 89.68, std 13.31, range [38.69, 98.69]

Radius of gyration: 21.06 Å; Cα contacts (8 Å, |Δi|>4): 242; chains: 1; bounding box: 70×52×57 Å

Nearest PDB structures (foldseek):
  3uly-assembly1_A  TM=9.624E-01  e=5.146E-13  Homo sapiens
  3zxp-assembly1_B  TM=9.578E-01  e=3.786E-13  Homo sapiens
  5j5k-assembly1_A  TM=3.354E-01  e=9.341E-01  Aspergillus fumigatus Af293
  6egc-assembly1_A  TM=3.601E-01  e=2.468E+00  synthetic construct

InterPro domains:
  IPR004328 BRO1 domain [PF03097] (43-184)
  IPR004328 BRO1 domain [PS51180] (1-209)
  IPR038499 BRO1 domain superfamily [G3DSA:1.25.40.280] (1-200)
  IPR038898 BRO1 domain-containing protein BROX [PTHR23032] (11-183)

Sequence (209 aa):
MTDPALDPEAIHNDFQQYLSLLMGFITPPENSKDTVSKLRRLITFKWTDSVLPKGSPPVMEPDAMFEVCSMCFLLALWHTKHAAKISAKEEVSQEEAKEVYMSLRQAAGIFKLLRDKYAPNMLAPAQPGHDLYVDVLEAYISQCLAEAQEVTVARAIELKHEPSLIAALSKETSKAYEHACNLAIDDVLQNALLNVANTDVELPLGVVG

Mean predicted aligned error: 6.83 Å

Solvent-accessible surface area (backbone atoms only — not comparable to full-atom values): 11356 Å² total; per-residue (Å²): 132,82,68,54,85,58,59,68,67,61,54,48,54,55,49,50,55,54,48,61,59,51,45,56,22,45,48,42,62,92,91,50,91,57,92,51,20,88,49,22,56,72,50,74,42,78,46,73,50,83,82,44,66,93,86,60,86,58,53,72,45,53,32,43,54,50,48,54,42,53,52,49,50,50,52,22,52,43,26,45,48,26,22,54,58,57,69,66,43,96,73,68,52,74,68,52,50,50,50,28,32,51,27,16,50,49,20,22,50,44,34,45,48,33,55,78,58,44,44,79,65,30,93,68,73,62,50,71,59,34,58,69,12,62,47,46,25,48,18,51,25,29,39,26,49,21,57,29,42,48,53,51,39,55,48,37,58,74,71,64,53,59,68,70,57,47,52,49,48,50,52,52,32,52,51,30,42,53,53,17,48,51,33,49,52,53,32,51,51,51,33,53,51,52,55,54,63,65,64,73,72,77,72,78,78,73,93,80,132